Protein AF-A0A0L0W4A4-F1 (afdb_monomer)

Mean predicted aligned error: 12.25 Å

Structure (mmCIF, N/CA/C/O backbone):
data_AF-A0A0L0W4A4-F1
#
_entry.id   AF-A0A0L0W4A4-F1
#
loop_
_atom_site.group_PDB
_atom_site.id
_atom_site.type_symbol
_atom_site.label_atom_id
_atom_site.label_alt_id
_atom_site.label_comp_id
_atom_site.label_asym_id
_atom_site.label_entity_id
_atom_site.label_seq_id
_atom_site.pdbx_PDB_ins_code
_atom_site.Cartn_x
_atom_site.Cartn_y
_atom_site.Cartn_z
_atom_site.occupancy
_atom_site.B_iso_or_equiv
_atom_site.auth_seq_id
_atom_site.auth_comp_id
_atom_site.auth_asym_id
_atom_site.auth_atom_id
_atom_site.pdbx_PDB_model_num
ATOM 1 N N . MET A 1 1 ? -2.226 30.213 -1.861 1.00 31.27 1 MET A N 1
ATOM 2 C CA . MET A 1 1 ? -3.283 29.396 -1.212 1.00 31.27 1 MET A CA 1
ATOM 3 C C . MET A 1 1 ? -3.871 28.280 -2.099 1.00 31.27 1 MET A C 1
ATOM 5 O O . MET A 1 1 ? -4.758 27.583 -1.630 1.00 31.27 1 MET A O 1
ATOM 9 N N . HIS A 1 2 ? -3.372 28.018 -3.320 1.00 39.66 2 HIS A N 1
ATOM 10 C CA . HIS A 1 2 ? -3.887 26.937 -4.190 1.00 39.66 2 HIS A CA 1
ATOM 11 C C . HIS A 1 2 ? -3.265 25.543 -3.964 1.00 39.66 2 HIS A C 1
ATOM 13 O O . HIS A 1 2 ? -3.688 24.574 -4.588 1.00 39.66 2 HIS A O 1
ATOM 19 N N . GLU A 1 3 ? -2.283 25.404 -3.071 1.00 43.53 3 GLU A N 1
ATOM 20 C CA . GLU A 1 3 ? -1.597 24.120 -2.842 1.00 43.53 3 GLU A CA 1
ATOM 21 C C . GLU A 1 3 ? -2.348 23.171 -1.893 1.00 43.53 3 GLU A C 1
ATOM 23 O O . GLU A 1 3 ? -2.121 21.965 -1.936 1.00 43.53 3 GLU A O 1
ATOM 28 N N . LEU A 1 4 ? -3.306 23.672 -1.100 1.00 39.06 4 LEU A N 1
ATOM 29 C CA . LEU A 1 4 ? -4.063 22.859 -0.135 1.00 39.06 4 LEU A CA 1
ATOM 30 C C . LEU A 1 4 ? -5.122 21.935 -0.770 1.00 39.06 4 LEU A C 1
ATOM 32 O O . LEU A 1 4 ? -5.638 21.045 -0.097 1.00 39.06 4 LEU A O 1
ATOM 36 N N . ALA A 1 5 ? -5.463 22.120 -2.050 1.00 55.16 5 ALA A N 1
ATOM 37 C CA . ALA A 1 5 ? -6.559 21.380 -2.684 1.00 55.16 5 ALA A CA 1
ATOM 38 C C . ALA A 1 5 ? -6.238 19.896 -2.946 1.00 55.16 5 ALA A C 1
ATOM 40 O O . ALA A 1 5 ? -7.162 19.089 -3.028 1.00 55.16 5 ALA A O 1
ATOM 41 N N . VAL A 1 6 ? -4.951 19.522 -3.004 1.00 58.78 6 VAL A N 1
ATOM 42 C CA . VAL A 1 6 ? -4.482 18.171 -3.384 1.00 58.78 6 VAL A CA 1
ATOM 43 C C . VAL A 1 6 ? -4.941 17.082 -2.402 1.00 58.78 6 VAL A C 1
ATOM 45 O O . VAL A 1 6 ? -5.012 15.912 -2.767 1.00 58.78 6 VAL A O 1
ATOM 48 N N . PHE A 1 7 ? -5.322 17.455 -1.177 1.00 66.56 7 PHE A N 1
ATOM 49 C CA . PHE A 1 7 ? -5.776 16.532 -0.130 1.00 66.56 7 PHE A CA 1
ATOM 50 C C . PHE A 1 7 ? -7.258 16.683 0.235 1.00 66.56 7 PHE A C 1
ATOM 52 O O . PHE A 1 7 ? -7.717 16.105 1.218 1.00 66.56 7 PHE A O 1
ATOM 59 N N . SER A 1 8 ? -8.027 17.417 -0.572 1.00 76.44 8 SER A N 1
ATOM 60 C CA . SER A 1 8 ? -9.468 17.646 -0.371 1.00 76.44 8 SER A CA 1
ATOM 61 C C . SER A 1 8 ? -10.286 16.354 -0.230 1.00 76.44 8 SER A C 1
ATOM 63 O O . SER A 1 8 ? -11.273 16.325 0.503 1.00 76.44 8 SER A O 1
ATOM 65 N N . TYR A 1 9 ? -9.840 15.266 -0.864 1.00 78.88 9 TYR A N 1
ATOM 66 C CA . TYR A 1 9 ? -10.471 13.947 -0.793 1.00 78.88 9 TYR A CA 1
ATOM 67 C C . TYR A 1 9 ? -10.322 13.249 0.569 1.00 78.88 9 TYR A C 1
ATOM 69 O O . TYR A 1 9 ? -11.098 12.343 0.872 1.00 78.88 9 TYR A O 1
ATOM 77 N N . LEU A 1 10 ? -9.353 13.649 1.405 1.00 80.00 10 LEU A N 1
ATOM 78 C CA . LEU A 1 10 ? -9.105 12.993 2.693 1.00 80.00 10 LEU A CA 1
ATOM 79 C C . LEU A 1 10 ? -10.273 13.172 3.661 1.00 80.00 10 LEU A C 1
ATOM 81 O O . LEU A 1 10 ? -10.574 12.254 4.415 1.00 80.00 10 LEU A O 1
ATOM 85 N N . MET A 1 11 ? -10.948 14.323 3.629 1.00 81.38 11 MET A N 1
ATOM 86 C CA . MET A 1 11 ? -12.069 14.598 4.527 1.00 81.38 11 MET A CA 1
ATOM 87 C C . MET A 1 11 ? -13.284 13.691 4.262 1.00 81.38 11 MET A C 1
ATOM 89 O O . MET A 1 11 ? -13.693 12.986 5.186 1.00 81.38 11 MET A O 1
ATOM 93 N N . PRO A 1 12 ? -13.855 13.625 3.041 1.00 83.75 12 PRO A N 1
ATOM 94 C CA . PRO A 1 12 ? -14.977 12.725 2.780 1.00 83.75 12 PRO A CA 1
ATOM 95 C C . PRO A 1 12 ? -14.575 11.247 2.910 1.00 83.75 12 PRO A C 1
ATOM 97 O O . PRO A 1 12 ? -15.359 10.444 3.418 1.00 83.75 12 PRO A O 1
ATOM 100 N N . LEU A 1 13 ? -13.331 10.889 2.568 1.00 82.62 13 LEU A N 1
ATOM 101 C CA . LEU A 1 13 ? -12.808 9.538 2.772 1.00 82.62 13 LEU A CA 1
ATOM 102 C C . LEU A 1 13 ? -12.696 9.168 4.262 1.00 82.62 13 LEU A C 1
ATOM 104 O O . LEU A 1 13 ? -13.030 8.046 4.639 1.00 82.62 13 LEU A O 1
ATOM 108 N N . ALA A 1 14 ? -12.281 10.103 5.122 1.00 81.25 14 ALA A N 1
ATOM 109 C CA . ALA A 1 14 ? -12.221 9.887 6.565 1.00 81.25 14 ALA A CA 1
ATOM 110 C C . ALA A 1 14 ? -13.605 9.684 7.181 1.00 81.25 14 ALA A C 1
ATOM 112 O O . ALA A 1 14 ? -13.774 8.818 8.039 1.00 81.25 14 ALA A O 1
ATOM 113 N N . ILE A 1 15 ? -14.608 10.421 6.698 1.00 82.19 15 ILE A N 1
ATOM 114 C CA . ILE A 1 15 ? -16.001 10.226 7.110 1.00 82.19 15 ILE A CA 1
ATOM 115 C C . ILE A 1 15 ? -16.488 8.834 6.677 1.00 82.19 15 ILE A C 1
ATOM 117 O O . ILE A 1 15 ? -17.075 8.117 7.487 1.00 82.19 15 ILE A O 1
ATOM 121 N N . GLN A 1 16 ? -16.198 8.402 5.443 1.00 84.38 16 GLN A N 1
ATOM 122 C CA . GLN A 1 16 ? -16.541 7.052 4.973 1.00 84.38 16 GLN A CA 1
ATOM 123 C C . GLN A 1 16 ? -15.867 5.953 5.808 1.00 84.38 16 GLN A C 1
ATOM 125 O O . GLN A 1 16 ? -16.538 5.005 6.218 1.00 84.38 16 GLN A O 1
ATOM 130 N N . ALA A 1 17 ? -14.573 6.093 6.110 1.00 81.94 17 ALA A N 1
ATOM 131 C CA . ALA A 1 17 ? -13.836 5.151 6.952 1.00 81.94 17 ALA A CA 1
ATOM 132 C C . ALA A 1 17 ? -14.384 5.111 8.390 1.00 81.94 17 ALA A C 1
ATOM 134 O O . ALA A 1 17 ? -14.541 4.035 8.967 1.00 81.94 17 ALA A O 1
ATOM 135 N N . GLY A 1 18 ? -14.735 6.271 8.956 1.00 79.75 18 GLY A N 1
ATOM 136 C CA . GLY A 1 18 ? -15.353 6.378 10.277 1.00 79.75 18 GLY A CA 1
ATOM 137 C C . GLY A 1 18 ? -16.720 5.696 10.346 1.00 79.75 18 GLY A C 1
ATOM 138 O O . GLY A 1 18 ? -16.971 4.925 11.271 1.00 79.75 18 GLY A O 1
ATOM 139 N N . LEU A 1 19 ? -17.578 5.909 9.342 1.00 82.44 19 LEU A N 1
ATOM 140 C CA . LEU A 1 19 ? -18.873 5.226 9.229 1.00 82.44 19 LEU A CA 1
ATOM 141 C C . LEU A 1 19 ? -18.705 3.713 9.070 1.00 82.44 19 LEU A C 1
ATOM 143 O O . LEU A 1 19 ? -19.436 2.947 9.693 1.00 82.44 19 LEU A O 1
ATOM 147 N N . PHE A 1 20 ? -17.729 3.271 8.276 1.00 81.81 20 PHE A N 1
ATOM 148 C CA . PHE A 1 20 ? -17.426 1.852 8.114 1.00 81.81 20 PHE A CA 1
ATOM 149 C C . PHE A 1 20 ? -16.966 1.210 9.436 1.00 81.81 20 PHE A C 1
ATOM 151 O O . PHE A 1 20 ? -17.476 0.160 9.826 1.00 81.81 20 PHE A O 1
ATOM 158 N N . ASN A 1 21 ? -16.070 1.871 10.177 1.00 80.56 21 ASN A N 1
ATOM 159 C CA . ASN A 1 21 ? -15.622 1.421 11.498 1.00 80.56 21 ASN A CA 1
ATOM 160 C C . ASN A 1 21 ? -16.758 1.426 12.540 1.00 80.56 21 ASN A C 1
ATOM 162 O O . ASN A 1 21 ? -16.833 0.530 13.382 1.00 80.56 21 ASN A O 1
ATOM 166 N N . LEU A 1 22 ? -17.672 2.399 12.474 1.00 78.50 22 LEU A N 1
ATOM 167 C CA . LEU A 1 22 ? -18.853 2.444 13.339 1.00 78.50 22 LEU A CA 1
ATOM 168 C C . LEU A 1 22 ? -19.751 1.222 13.112 1.00 78.50 22 LEU A C 1
ATOM 170 O O . LEU A 1 22 ? -20.130 0.558 14.070 1.00 78.50 22 LEU A O 1
ATOM 174 N N . VAL A 1 23 ? -20.037 0.888 11.851 1.00 80.25 23 VAL A N 1
ATOM 175 C CA . VAL A 1 23 ? -20.826 -0.305 11.506 1.00 80.25 23 VAL A CA 1
ATOM 176 C C . VAL A 1 23 ? -20.101 -1.586 11.920 1.00 80.25 23 VAL A C 1
ATOM 178 O O . VAL A 1 23 ? -20.743 -2.511 12.393 1.00 80.25 23 VAL A O 1
ATOM 181 N N . SER A 1 24 ? -18.770 -1.631 11.805 1.00 73.00 24 SER A N 1
ATOM 182 C CA . SER A 1 24 ? -17.971 -2.789 12.231 1.00 73.00 24 SER A CA 1
ATOM 183 C C . SER A 1 24 ? -17.959 -3.015 13.743 1.00 73.00 24 SER A C 1
ATOM 185 O O . SER A 1 24 ? -17.722 -4.136 14.180 1.00 73.00 24 SER A O 1
ATOM 187 N N . THR A 1 25 ? -18.129 -1.959 14.539 1.00 70.75 25 THR A N 1
ATOM 188 C CA . THR A 1 25 ? -18.113 -2.038 16.009 1.00 70.75 25 THR A CA 1
ATOM 189 C C . THR A 1 25 ? -19.512 -2.157 16.600 1.00 70.75 25 THR A C 1
ATOM 191 O O . THR A 1 25 ? -19.664 -2.685 17.698 1.00 70.75 25 THR A O 1
ATOM 194 N N . ARG A 1 26 ? -20.535 -1.682 15.883 1.00 75.50 26 ARG A N 1
ATOM 195 C CA . ARG A 1 26 ? -21.942 -1.787 16.267 1.00 75.50 26 ARG A CA 1
ATOM 196 C C . ARG A 1 26 ? -22.778 -2.193 15.053 1.00 75.50 26 ARG A C 1
ATOM 198 O O . ARG A 1 26 ? -23.296 -1.335 14.334 1.00 75.50 26 ARG A O 1
ATOM 205 N N . HIS A 1 27 ? -22.931 -3.501 14.847 1.00 73.06 27 HIS A N 1
ATOM 206 C CA . HIS A 1 27 ? -23.675 -4.065 13.711 1.00 73.06 27 HIS A CA 1
ATOM 207 C C . HIS A 1 27 ? -25.133 -3.592 13.636 1.00 73.06 27 HIS A C 1
ATOM 209 O O . HIS A 1 27 ? -25.667 -3.484 12.537 1.00 73.06 27 HIS A O 1
ATOM 215 N N . ASP A 1 28 ? -25.737 -3.177 14.752 1.00 74.25 28 ASP A N 1
ATOM 216 C CA . ASP A 1 28 ? -27.090 -2.590 14.816 1.00 74.25 28 ASP A CA 1
ATOM 217 C C . ASP A 1 28 ? -27.251 -1.329 13.941 1.00 74.25 28 ASP A C 1
ATOM 219 O O . ASP A 1 28 ? -28.355 -0.905 13.599 1.00 74.25 28 ASP A O 1
ATOM 223 N N . TYR A 1 29 ? -26.139 -0.684 13.576 1.00 74.44 29 TYR A N 1
ATOM 224 C CA . TYR A 1 29 ? -26.121 0.486 12.701 1.00 74.44 29 TYR A CA 1
ATOM 225 C C . TYR A 1 29 ? -26.077 0.127 11.208 1.00 74.44 29 TYR A C 1
ATOM 227 O O . TYR A 1 29 ? -26.276 1.017 10.379 1.00 74.44 29 TYR A O 1
ATOM 235 N N . LEU A 1 30 ? -25.861 -1.146 10.852 1.00 71.81 30 LEU A N 1
ATOM 236 C CA . LEU A 1 30 ? -25.886 -1.630 9.468 1.00 71.81 30 LEU A CA 1
ATOM 237 C C . LEU A 1 30 ? -27.278 -1.470 8.841 1.00 71.81 30 LEU A C 1
ATOM 239 O O . LEU A 1 30 ? -27.391 -1.084 7.678 1.00 71.81 30 LEU A O 1
ATOM 243 N N . GLU A 1 31 ? -28.330 -1.725 9.621 1.00 74.88 31 GLU A N 1
ATOM 244 C CA . GLU A 1 31 ? -29.722 -1.656 9.162 1.00 74.88 31 GLU A CA 1
ATOM 245 C C . GLU A 1 31 ? -30.282 -0.227 9.153 1.00 74.88 31 GLU A C 1
ATOM 247 O O . GLU A 1 31 ? -31.335 0.030 8.567 1.00 74.88 31 GLU A O 1
ATOM 252 N N . LYS A 1 32 ? -29.571 0.744 9.748 1.00 83.75 32 LYS A N 1
ATOM 253 C CA . LYS A 1 32 ? -30.051 2.127 9.811 1.00 83.75 32 LYS A CA 1
ATOM 254 C C . LYS A 1 32 ? -29.978 2.786 8.429 1.00 83.75 32 LYS A C 1
ATOM 256 O O . LYS A 1 32 ? -28.875 3.008 7.913 1.00 83.75 32 LYS A O 1
ATOM 261 N N . PRO A 1 33 ? -31.121 3.210 7.852 1.00 83.38 33 PRO A N 1
ATOM 262 C CA . PRO A 1 33 ? -31.161 3.756 6.498 1.00 83.38 33 PRO A CA 1
ATOM 263 C C . PRO A 1 33 ? -30.289 5.003 6.366 1.00 83.38 33 PRO A C 1
ATOM 265 O O . PRO A 1 33 ? -29.607 5.162 5.359 1.00 83.38 33 PRO A O 1
ATOM 268 N N . LEU A 1 34 ? -30.229 5.845 7.403 1.00 85.31 34 LEU A N 1
ATOM 269 C CA . LEU A 1 34 ? -29.416 7.060 7.397 1.00 85.31 34 LEU A CA 1
ATOM 270 C C . LEU A 1 34 ? -27.928 6.761 7.137 1.00 85.31 34 LEU A C 1
ATOM 272 O O . LEU A 1 34 ? -27.313 7.422 6.305 1.00 85.31 34 LEU A O 1
ATOM 276 N N . ILE A 1 35 ? -27.350 5.733 7.768 1.00 82.38 35 ILE A N 1
ATOM 277 C CA . ILE A 1 35 ? -25.928 5.388 7.586 1.00 82.38 35 ILE A CA 1
ATOM 278 C C . ILE A 1 35 ? -25.675 4.811 6.200 1.00 82.38 35 ILE A C 1
ATOM 280 O O . ILE A 1 35 ? -24.700 5.186 5.546 1.00 82.38 35 ILE A O 1
ATOM 284 N N . ARG A 1 36 ? -26.572 3.943 5.724 1.00 81.81 36 ARG A N 1
ATOM 285 C CA . ARG A 1 36 ? -26.501 3.385 4.372 1.00 81.81 36 ARG A CA 1
ATOM 286 C C . ARG A 1 36 ? -26.541 4.483 3.306 1.00 81.81 36 ARG A C 1
ATOM 288 O O . ARG A 1 36 ? -25.679 4.509 2.430 1.00 81.81 36 ARG A O 1
ATOM 295 N N . TRP A 1 37 ? -27.491 5.412 3.404 1.00 84.44 37 TRP A N 1
ATOM 296 C CA . TRP A 1 37 ? -27.614 6.532 2.469 1.00 84.44 37 TRP A CA 1
ATOM 297 C C . TRP A 1 37 ? -26.457 7.519 2.582 1.00 84.44 37 TRP A C 1
ATOM 299 O O . TRP A 1 37 ? -25.990 8.012 1.561 1.00 84.44 37 TRP A O 1
ATOM 309 N N . THR A 1 38 ? -25.929 7.751 3.786 1.00 85.38 38 THR A N 1
ATOM 310 C CA . THR A 1 38 ? -24.758 8.621 3.976 1.00 85.38 38 THR A CA 1
ATOM 311 C C . THR A 1 38 ? -23.517 8.027 3.307 1.00 85.38 38 THR A C 1
ATOM 313 O O . THR A 1 38 ? -22.807 8.733 2.595 1.00 85.38 38 THR A O 1
ATOM 316 N N . ARG A 1 39 ? -23.277 6.716 3.454 1.00 83.94 39 ARG A N 1
ATOM 317 C CA . ARG A 1 39 ? -22.170 6.022 2.771 1.00 83.94 39 ARG A CA 1
ATOM 318 C C . ARG A 1 39 ? -22.303 6.113 1.247 1.00 83.94 39 ARG A C 1
ATOM 320 O O . ARG A 1 39 ? -21.328 6.454 0.582 1.00 83.94 39 ARG A O 1
ATOM 327 N N . LEU A 1 40 ? -23.507 5.869 0.714 1.00 86.06 40 LEU A N 1
ATOM 328 C CA . LEU A 1 40 ? -23.800 5.965 -0.723 1.00 86.06 40 LEU A CA 1
ATOM 329 C C . LEU A 1 40 ? -23.661 7.396 -1.261 1.00 86.06 40 LEU A C 1
ATOM 331 O O . LEU A 1 40 ? -23.088 7.585 -2.328 1.00 86.06 40 LEU A O 1
ATOM 335 N N . GLY A 1 41 ? -24.149 8.397 -0.526 1.00 84.69 41 GLY A N 1
ATOM 336 C CA . GLY A 1 41 ? -24.080 9.806 -0.919 1.00 84.69 41 GLY A CA 1
ATOM 337 C C . GLY A 1 41 ? -22.665 10.388 -0.865 1.00 84.69 41 GLY A C 1
ATOM 338 O O . GLY A 1 41 ? -22.329 11.251 -1.672 1.00 84.69 41 GLY A O 1
ATOM 339 N N . LEU A 1 42 ? -21.807 9.887 0.031 1.00 87.50 42 LEU A N 1
ATOM 340 C CA . LEU A 1 42 ? -20.402 10.300 0.109 1.00 87.50 42 LEU A CA 1
ATOM 341 C C . LEU A 1 42 ? -19.555 9.772 -1.054 1.00 87.50 42 LEU A C 1
ATOM 343 O O . LEU A 1 42 ? -18.590 10.428 -1.432 1.00 87.50 42 LEU A O 1
ATOM 347 N N . LEU A 1 43 ? -19.909 8.629 -1.651 1.00 88.38 43 LEU A N 1
ATOM 348 C CA . LEU A 1 43 ? -19.143 8.031 -2.747 1.00 88.38 43 LEU A CA 1
ATOM 349 C C . LEU A 1 43 ? -18.934 8.976 -3.946 1.00 88.38 43 LEU A C 1
ATOM 351 O O . LEU A 1 43 ? -17.775 9.201 -4.304 1.00 88.38 43 LEU A O 1
ATOM 355 N N . PRO A 1 44 ? -19.976 9.565 -4.569 1.00 85.81 44 PRO A N 1
ATOM 356 C CA . PRO A 1 44 ? -19.775 10.474 -5.695 1.00 85.81 44 PRO A CA 1
ATOM 357 C C . PRO A 1 44 ? -18.970 11.718 -5.302 1.00 85.81 44 PRO A C 1
ATOM 359 O O . PRO A 1 44 ? -18.194 12.210 -6.116 1.00 85.81 44 PRO A O 1
ATOM 362 N N . ILE A 1 45 ? -19.079 12.193 -4.056 1.00 86.06 45 ILE A N 1
ATOM 363 C CA . ILE A 1 45 ? -18.311 13.342 -3.550 1.00 86.06 45 ILE A CA 1
ATOM 364 C C . ILE A 1 45 ? -16.821 12.983 -3.438 1.00 86.06 45 ILE A C 1
ATOM 366 O O . ILE A 1 45 ? -15.960 13.699 -3.959 1.00 86.06 45 ILE A O 1
ATOM 370 N N . THR A 1 46 ? -16.498 11.849 -2.809 1.00 87.12 46 THR A N 1
ATOM 371 C CA . THR A 1 46 ? -15.117 11.363 -2.685 1.00 87.12 46 THR A CA 1
ATOM 372 C C . THR A 1 46 ? -14.509 11.090 -4.062 1.00 87.12 46 THR A C 1
ATOM 374 O O . THR A 1 46 ? -13.403 11.540 -4.342 1.00 87.12 46 THR A O 1
ATOM 377 N N . LEU A 1 47 ? -15.230 10.422 -4.968 1.00 86.31 47 LEU A N 1
ATOM 378 C CA . LEU A 1 47 ? -14.721 10.140 -6.315 1.00 86.31 47 LEU A CA 1
ATOM 379 C C . LEU A 1 47 ? -14.514 11.415 -7.140 1.00 86.31 47 LEU A C 1
ATOM 381 O O . LEU A 1 47 ? -13.494 11.533 -7.813 1.00 86.31 47 LEU A O 1
ATOM 385 N N . SER A 1 48 ? -15.425 12.388 -7.048 1.00 84.38 48 SER A N 1
ATOM 386 C CA . SER A 1 48 ? -15.292 13.666 -7.763 1.00 84.38 48 SER A CA 1
ATOM 387 C C . SER A 1 48 ? -14.071 14.455 -7.290 1.00 84.38 48 SER A C 1
ATOM 389 O O . SER A 1 48 ? -13.324 14.989 -8.108 1.00 84.38 48 SER A O 1
ATOM 391 N N . THR A 1 49 ? -13.818 14.490 -5.977 1.00 85.75 49 THR A N 1
ATOM 392 C CA . THR A 1 49 ? -12.629 15.162 -5.422 1.00 85.75 49 THR A CA 1
ATOM 393 C C . THR A 1 49 ? -11.334 14.439 -5.796 1.00 85.75 49 THR A C 1
ATOM 395 O O . THR A 1 49 ? -10.367 15.094 -6.181 1.00 85.75 49 THR A O 1
ATOM 398 N N . ILE A 1 50 ? -11.306 13.101 -5.766 1.00 84.38 50 ILE A N 1
ATOM 399 C CA . ILE A 1 50 ? -10.150 12.314 -6.228 1.00 84.38 50 ILE A CA 1
ATOM 400 C C . ILE A 1 50 ? -9.877 12.569 -7.715 1.00 84.38 50 ILE A C 1
ATOM 402 O O . ILE A 1 50 ? -8.735 12.837 -8.083 1.00 84.38 50 ILE A O 1
ATOM 406 N N . LEU A 1 51 ? -10.910 12.533 -8.561 1.00 83.56 51 LEU A N 1
ATOM 407 C CA . LEU A 1 51 ? -10.773 12.758 -9.999 1.00 83.56 51 LEU A CA 1
ATOM 408 C C . LEU A 1 51 ? -10.289 14.181 -10.303 1.00 83.56 51 LEU A C 1
ATOM 410 O O . LEU A 1 51 ? -9.374 14.359 -11.103 1.00 83.56 51 LEU A O 1
ATOM 414 N N . SER A 1 52 ? -10.837 15.186 -9.617 1.00 83.69 52 SER A N 1
ATOM 415 C CA . SER A 1 52 ? -10.380 16.574 -9.740 1.00 83.69 52 SER A CA 1
ATOM 416 C C . SER A 1 52 ? -8.898 16.725 -9.375 1.00 83.69 52 SER A C 1
ATOM 418 O O . SER A 1 52 ? -8.169 17.453 -10.050 1.00 83.69 52 SER A O 1
ATOM 420 N N . ASN A 1 53 ? -8.432 16.034 -8.329 1.00 82.25 53 ASN A N 1
ATOM 421 C CA . ASN A 1 53 ? -7.025 16.061 -7.927 1.00 82.25 53 ASN A CA 1
ATOM 422 C C . ASN A 1 53 ? -6.126 15.318 -8.923 1.00 82.25 53 ASN A C 1
ATOM 424 O O . ASN A 1 53 ? -5.031 15.793 -9.222 1.00 82.25 53 ASN A O 1
ATOM 428 N N . LEU A 1 54 ? -6.594 14.196 -9.477 1.00 81.00 54 LEU A N 1
ATOM 429 C CA . LEU A 1 54 ? -5.887 13.452 -10.519 1.00 81.00 54 LEU A CA 1
ATOM 430 C C . LEU A 1 54 ? -5.685 14.309 -11.777 1.00 81.00 54 LEU A C 1
ATOM 432 O O . LEU A 1 54 ? -4.565 14.392 -12.278 1.00 81.00 54 LEU A O 1
ATOM 436 N N . ILE A 1 55 ? -6.735 15.000 -12.236 1.00 81.19 55 ILE A N 1
ATOM 437 C CA . ILE A 1 55 ? -6.668 15.927 -13.378 1.00 81.19 55 ILE A CA 1
ATOM 438 C C . ILE A 1 55 ? -5.670 17.056 -13.086 1.00 81.19 55 ILE A C 1
ATOM 440 O O . ILE A 1 55 ? -4.751 17.286 -13.867 1.00 81.19 55 ILE A O 1
ATOM 444 N N . SER A 1 56 ? -5.754 17.680 -11.904 1.00 81.25 56 SER A N 1
ATOM 445 C CA . SER A 1 56 ? -4.822 18.748 -11.514 1.00 81.25 56 SER A CA 1
ATOM 446 C C . SER A 1 56 ? -3.356 18.296 -11.496 1.00 81.25 56 SER A C 1
ATOM 448 O O . SER A 1 56 ? -2.466 19.071 -11.842 1.00 81.25 56 SER A O 1
ATOM 450 N N . VAL A 1 57 ? -3.073 17.051 -11.098 1.00 77.38 57 VAL A N 1
ATOM 451 C CA . VAL A 1 57 ? -1.711 16.491 -11.124 1.00 77.38 57 VAL A CA 1
ATOM 452 C C . VAL A 1 57 ? -1.262 16.164 -12.550 1.00 77.38 57 VAL A C 1
ATOM 454 O O . VAL A 1 57 ? -0.090 16.373 -12.878 1.00 77.38 57 VAL A O 1
ATOM 457 N N . LYS A 1 58 ? -2.177 15.701 -13.410 1.00 76.81 58 LYS A N 1
ATOM 458 C CA . LYS A 1 58 ? -1.900 15.417 -14.824 1.00 76.81 58 LYS A CA 1
ATOM 459 C C . LYS A 1 58 ? -1.479 16.680 -15.578 1.00 76.81 58 LYS A C 1
ATOM 461 O O . LYS A 1 58 ? -0.452 16.649 -16.261 1.00 76.81 58 LYS A O 1
ATOM 466 N N . ASP A 1 59 ? -2.176 17.789 -15.347 1.00 78.88 59 ASP A N 1
ATOM 467 C CA . ASP A 1 59 ? -1.954 19.071 -16.032 1.00 78.88 59 ASP A CA 1
ATOM 468 C C . ASP A 1 59 ? -0.669 19.799 -15.590 1.00 78.88 59 ASP A C 1
ATOM 470 O O . ASP A 1 59 ? -0.162 20.675 -16.291 1.00 78.88 59 ASP A O 1
ATOM 474 N N . ARG A 1 60 ? -0.074 19.429 -14.446 1.00 78.75 60 ARG A N 1
ATOM 475 C CA . ARG A 1 60 ? 1.178 20.038 -13.959 1.00 78.75 60 ARG A CA 1
ATOM 476 C C . ARG A 1 60 ? 2.385 19.544 -14.752 1.00 78.75 60 ARG A C 1
ATOM 478 O O . ARG A 1 60 ? 2.854 18.423 -14.562 1.00 78.75 60 ARG A O 1
ATOM 485 N N . THR A 1 61 ? 2.949 20.392 -15.603 1.00 71.06 61 THR A N 1
ATOM 486 C CA . THR A 1 61 ? 4.118 20.075 -16.449 1.00 71.06 61 THR A CA 1
ATOM 487 C C . THR A 1 61 ? 5.434 19.939 -15.672 1.00 71.06 61 THR A C 1
ATOM 489 O O . THR A 1 61 ? 6.318 19.212 -16.106 1.00 71.06 61 THR A O 1
ATOM 492 N N . HIS A 1 62 ? 5.553 20.562 -14.494 1.00 75.25 62 HIS A N 1
ATOM 493 C CA . HIS A 1 62 ? 6.766 20.517 -13.660 1.00 75.25 62 HIS A CA 1
ATOM 494 C C . HIS A 1 62 ? 6.971 19.202 -12.890 1.00 75.25 62 HIS A C 1
ATOM 496 O O . HIS A 1 62 ? 8.041 18.979 -12.326 1.00 75.25 62 HIS A O 1
ATOM 502 N N . ILE A 1 63 ? 5.957 18.335 -12.820 1.00 70.88 63 ILE A N 1
ATOM 503 C CA . ILE A 1 63 ? 6.056 17.056 -12.112 1.00 70.88 63 ILE A CA 1
ATOM 504 C C . ILE A 1 63 ? 6.591 16.005 -13.083 1.00 70.88 63 ILE A C 1
ATOM 506 O O . ILE A 1 63 ? 5.998 15.774 -14.137 1.00 70.88 63 ILE A O 1
ATOM 510 N N . ALA A 1 64 ? 7.684 15.338 -12.706 1.00 67.44 64 ALA A N 1
ATOM 511 C CA . ALA A 1 64 ? 8.257 14.257 -13.501 1.00 67.44 64 ALA A CA 1
ATOM 512 C C . ALA A 1 64 ? 7.201 13.165 -13.805 1.00 67.44 64 ALA A C 1
ATOM 514 O O . ALA A 1 64 ? 6.423 12.818 -12.908 1.00 67.44 64 ALA A O 1
ATOM 515 N N . PRO A 1 65 ? 7.180 12.575 -15.019 1.00 65.19 65 PRO A N 1
ATOM 516 C CA . PRO A 1 65 ? 6.177 11.579 -15.422 1.00 65.19 65 PRO A CA 1
ATOM 517 C C . PRO A 1 65 ? 6.040 10.413 -14.438 1.00 65.19 65 PRO A C 1
ATOM 519 O O . PRO A 1 65 ? 4.943 9.964 -14.121 1.00 65.19 65 PRO A O 1
ATOM 522 N N . PHE A 1 66 ? 7.164 9.968 -13.885 1.00 62.44 66 PHE A N 1
ATOM 523 C CA . PHE A 1 66 ? 7.186 8.899 -12.901 1.00 62.44 66 PHE A CA 1
ATOM 524 C C . PHE A 1 66 ? 6.505 9.288 -11.572 1.00 62.44 66 PHE A C 1
ATOM 526 O O . PHE A 1 66 ? 5.741 8.509 -11.003 1.00 62.44 66 PHE A O 1
ATOM 533 N N . THR A 1 67 ? 6.704 10.520 -11.101 1.00 66.31 67 THR A N 1
ATOM 534 C CA . THR A 1 67 ? 6.019 11.034 -9.908 1.00 66.31 67 THR A CA 1
ATOM 535 C C . THR A 1 67 ? 4.507 11.116 -10.135 1.00 66.31 67 THR A C 1
ATOM 537 O O . THR A 1 67 ? 3.741 10.796 -9.226 1.00 66.31 67 THR A O 1
ATOM 540 N N . LYS A 1 68 ? 4.061 11.459 -11.354 1.00 69.12 68 LYS A N 1
ATOM 541 C CA . LYS A 1 68 ? 2.634 11.426 -11.723 1.00 69.12 68 LYS A CA 1
ATOM 542 C C . LYS A 1 68 ? 2.059 10.013 -11.646 1.00 69.12 68 LYS A C 1
ATOM 544 O O . LYS A 1 68 ? 1.008 9.844 -11.039 1.00 69.12 68 LYS A O 1
ATOM 549 N N . LEU A 1 69 ? 2.776 9.010 -12.160 1.00 67.31 69 LEU A N 1
ATOM 550 C CA . LEU A 1 69 ? 2.369 7.602 -12.078 1.00 67.31 69 LEU A CA 1
ATOM 551 C C . LEU A 1 69 ? 2.177 7.154 -10.620 1.00 67.31 69 LEU A C 1
ATOM 553 O O . LEU A 1 69 ? 1.163 6.542 -10.279 1.00 67.31 69 LEU A O 1
ATOM 557 N N . CYS A 1 70 ? 3.124 7.489 -9.738 1.00 65.12 70 CYS A N 1
ATOM 558 C CA . CYS A 1 70 ? 3.016 7.169 -8.315 1.00 65.12 70 CYS A CA 1
ATOM 559 C C . CYS A 1 70 ? 1.808 7.853 -7.664 1.00 65.12 70 CYS A C 1
ATOM 561 O O . CYS A 1 70 ? 1.010 7.180 -7.010 1.00 65.12 70 CYS A O 1
ATOM 563 N N . ILE A 1 71 ? 1.631 9.158 -7.876 1.00 71.56 71 ILE A N 1
ATOM 564 C CA . ILE A 1 71 ? 0.501 9.909 -7.311 1.00 71.56 71 ILE A CA 1
ATOM 565 C C . ILE A 1 71 ? -0.839 9.387 -7.859 1.00 71.56 71 ILE A C 1
ATOM 567 O O . ILE A 1 71 ? -1.779 9.180 -7.093 1.00 71.56 71 ILE A O 1
ATOM 571 N N . GLY A 1 72 ? -0.919 9.095 -9.159 1.00 71.44 72 GLY A N 1
ATOM 572 C CA . GLY A 1 72 ? -2.104 8.521 -9.794 1.00 71.44 72 GLY A CA 1
ATOM 573 C C . GLY A 1 72 ? -2.478 7.160 -9.209 1.00 71.44 72 GLY A C 1
ATOM 574 O O . GLY A 1 72 ? -3.639 6.929 -8.872 1.00 71.44 72 GLY A O 1
ATOM 575 N N . SER A 1 73 ? -1.490 6.292 -8.969 1.00 66.56 73 SER A N 1
ATOM 576 C CA . SER A 1 73 ? -1.722 5.000 -8.310 1.00 66.56 73 SER A CA 1
ATOM 577 C C . SER A 1 73 ? -2.236 5.148 -6.870 1.00 66.56 73 SER A C 1
ATOM 579 O O . SER A 1 73 ? -3.092 4.372 -6.436 1.00 66.56 73 SER A O 1
ATOM 581 N N . MET A 1 74 ? -1.787 6.179 -6.140 1.00 72.31 74 MET A N 1
ATOM 582 C CA . MET A 1 74 ? -2.323 6.502 -4.815 1.00 72.31 74 MET A CA 1
ATOM 583 C C . MET A 1 74 ? -3.785 6.943 -4.911 1.00 72.31 74 MET A C 1
ATOM 585 O O . MET A 1 74 ? -4.616 6.419 -4.174 1.00 72.31 74 MET A O 1
ATOM 589 N N . PHE A 1 75 ? -4.130 7.845 -5.832 1.00 76.38 75 PHE A N 1
ATOM 590 C CA . PHE A 1 75 ? -5.516 8.279 -6.033 1.00 76.38 75 PHE A CA 1
ATOM 591 C C . PHE A 1 75 ? -6.444 7.123 -6.407 1.00 76.38 75 PHE A C 1
ATOM 593 O O . PHE A 1 75 ? -7.514 6.980 -5.817 1.00 76.38 75 PHE A O 1
ATOM 600 N N . ALA A 1 76 ? -6.014 6.251 -7.316 1.00 74.38 76 ALA A N 1
ATOM 601 C CA . ALA A 1 76 ? -6.770 5.069 -7.708 1.00 74.38 76 ALA A CA 1
ATOM 602 C C . ALA A 1 76 ? -6.962 4.080 -6.539 1.00 74.38 76 ALA A C 1
ATOM 604 O O . ALA A 1 76 ? -8.058 3.555 -6.346 1.00 74.38 76 ALA A O 1
ATOM 605 N N . SER A 1 77 ? -5.939 3.886 -5.699 1.00 72.69 77 SER A N 1
ATOM 606 C CA . SER A 1 77 ? -6.044 3.098 -4.461 1.00 72.69 77 SER A CA 1
ATOM 607 C C . SER A 1 77 ? -7.086 3.679 -3.494 1.00 72.69 77 SER A C 1
ATOM 609 O O . SER A 1 77 ? -7.931 2.953 -2.968 1.00 72.69 77 SER A O 1
ATOM 611 N N . GLN A 1 78 ? -7.098 5.003 -3.307 1.00 81.25 78 GLN A N 1
ATOM 612 C CA . GLN A 1 78 ? -8.067 5.670 -2.431 1.00 81.25 78 GLN A CA 1
ATOM 613 C C . GLN A 1 78 ? -9.492 5.660 -3.005 1.00 81.25 78 GLN A C 1
ATOM 615 O O . GLN A 1 78 ? -10.455 5.502 -2.253 1.00 81.25 78 GLN A O 1
ATOM 620 N N . ALA A 1 79 ? -9.643 5.745 -4.330 1.00 82.00 79 ALA A N 1
ATOM 621 C CA . ALA A 1 79 ? -10.932 5.576 -4.998 1.00 82.00 79 ALA A CA 1
ATOM 622 C C . ALA A 1 79 ? -11.491 4.165 -4.765 1.00 82.00 79 ALA A C 1
ATOM 624 O O . ALA A 1 79 ? -12.658 4.007 -4.404 1.00 82.00 79 ALA A O 1
ATOM 625 N N . LEU A 1 80 ? -10.636 3.146 -4.882 1.00 80.69 80 LEU A N 1
ATOM 626 C CA . LEU A 1 80 ? -11.007 1.759 -4.629 1.00 80.69 80 LEU A CA 1
ATOM 627 C C . LEU A 1 80 ? -11.421 1.539 -3.169 1.00 80.69 80 LEU A C 1
ATOM 629 O O . LEU A 1 80 ? -12.442 0.908 -2.905 1.00 80.69 80 LEU A O 1
ATOM 633 N N . LYS A 1 81 ? -10.694 2.129 -2.213 1.00 82.00 81 LYS A N 1
ATOM 634 C CA . LYS A 1 81 ? -11.096 2.123 -0.800 1.00 82.00 81 LYS A CA 1
ATOM 635 C C . LYS A 1 81 ? -12.438 2.797 -0.567 1.00 82.00 81 LYS A C 1
ATOM 637 O O . LYS A 1 81 ? -13.251 2.257 0.170 1.00 82.00 81 LYS A O 1
ATOM 642 N N . SER A 1 82 ? -12.695 3.939 -1.201 1.00 84.12 82 SER A N 1
ATOM 643 C CA . SER A 1 82 ? -13.992 4.618 -1.103 1.00 84.12 82 SER A CA 1
ATOM 644 C C . SER A 1 82 ? -15.137 3.717 -1.584 1.00 84.12 82 SER A C 1
ATOM 646 O O . SER A 1 82 ? -16.171 3.620 -0.917 1.00 84.12 82 SER A O 1
ATOM 648 N N . MET A 1 83 ? -14.934 2.983 -2.685 1.00 83.75 83 MET A N 1
ATOM 649 C CA . MET A 1 83 ? -15.897 1.988 -3.172 1.00 83.75 83 MET A CA 1
ATOM 650 C C . MET A 1 83 ? -16.091 0.851 -2.161 1.00 83.75 83 MET A C 1
ATOM 652 O O . MET A 1 83 ? -17.228 0.543 -1.803 1.00 83.75 83 MET A O 1
ATOM 656 N N . LEU A 1 84 ? -15.007 0.277 -1.632 1.00 82.31 84 LEU A N 1
ATOM 657 C CA . LEU A 1 84 ? -15.080 -0.788 -0.625 1.00 82.31 84 LEU A CA 1
ATOM 658 C C . LEU A 1 84 ? -15.780 -0.310 0.658 1.00 82.31 84 LEU A C 1
ATOM 660 O O . LEU A 1 84 ? -16.696 -0.973 1.135 1.00 82.31 84 LEU A O 1
ATOM 664 N N . PHE A 1 85 ? -15.455 0.877 1.176 1.00 81.94 85 PHE A N 1
ATOM 665 C CA . PHE A 1 85 ? -16.140 1.468 2.332 1.00 81.94 85 PHE A CA 1
ATOM 666 C C . PHE A 1 85 ? -17.608 1.776 2.072 1.00 81.94 85 PHE A C 1
ATOM 668 O O . PHE A 1 85 ? -18.369 1.920 3.026 1.00 81.94 85 PHE A O 1
ATOM 675 N N . THR A 1 86 ? -18.037 1.879 0.818 1.00 81.62 86 THR A N 1
ATOM 676 C CA . THR A 1 86 ? -19.439 2.124 0.476 1.00 81.62 86 THR A CA 1
ATOM 677 C C . THR A 1 86 ? -20.220 0.821 0.349 1.00 81.62 86 THR A C 1
ATOM 679 O O . THR A 1 86 ? -21.317 0.721 0.896 1.00 81.62 86 THR A O 1
ATOM 682 N N . PHE A 1 87 ? -19.649 -0.184 -0.320 1.00 81.88 87 PHE A N 1
ATOM 683 C CA . PHE A 1 87 ? -20.377 -1.389 -0.723 1.00 81.88 87 PHE A CA 1
ATOM 684 C C . PHE A 1 87 ? -20.093 -2.627 0.130 1.00 81.88 87 PHE A C 1
ATOM 686 O O . PHE A 1 87 ? -20.975 -3.477 0.247 1.00 81.88 87 PHE A O 1
ATOM 693 N N . ASN A 1 88 ? -18.923 -2.738 0.767 1.00 78.94 88 ASN A N 1
ATOM 694 C CA . ASN A 1 88 ? -18.645 -3.886 1.627 1.00 78.94 88 ASN A CA 1
ATOM 695 C C . ASN A 1 88 ? -19.408 -3.789 2.948 1.00 78.94 88 ASN A C 1
ATOM 697 O O . ASN A 1 88 ? -19.615 -2.708 3.512 1.00 78.94 88 ASN A O 1
ATOM 701 N N . GLN A 1 89 ? -19.788 -4.948 3.472 1.00 74.81 89 GLN A N 1
ATOM 702 C CA . GLN A 1 89 ? -20.275 -5.085 4.837 1.00 74.81 89 GLN A CA 1
ATOM 703 C C . GLN A 1 89 ? -19.101 -5.537 5.713 1.00 74.81 89 GLN A C 1
ATOM 705 O O . GLN A 1 89 ? -18.422 -6.498 5.344 1.00 74.81 89 GLN A O 1
ATOM 710 N N . PRO A 1 90 ? -18.809 -4.850 6.829 1.00 66.38 90 PRO A N 1
ATOM 711 C CA . PRO A 1 90 ? -17.784 -5.316 7.749 1.00 66.38 90 PRO A CA 1
ATOM 712 C C . PRO A 1 90 ? -18.199 -6.668 8.340 1.00 66.38 90 PRO A C 1
ATOM 714 O O . PRO A 1 90 ? -19.360 -6.865 8.713 1.00 66.38 90 PRO A O 1
ATOM 717 N N . ALA A 1 91 ? -17.247 -7.601 8.407 1.00 60.47 91 ALA A N 1
ATOM 718 C CA . ALA A 1 91 ? -17.475 -8.902 9.022 1.00 60.47 91 ALA A CA 1
ATOM 719 C C . ALA A 1 91 ? -17.959 -8.719 10.476 1.00 60.47 91 ALA A C 1
ATOM 721 O O . ALA A 1 91 ? -17.504 -7.787 11.151 1.00 60.47 91 ALA A O 1
ATOM 722 N N . PRO A 1 92 ? -18.892 -9.560 10.964 1.00 55.69 92 PRO A N 1
ATOM 723 C CA . PRO A 1 92 ? -19.214 -9.592 12.384 1.00 55.69 92 PRO A CA 1
ATOM 724 C C . PRO A 1 92 ? -17.936 -9.820 13.198 1.00 55.69 92 PRO A C 1
ATOM 726 O O . PRO A 1 92 ? -17.037 -10.517 12.723 1.00 55.69 92 PRO A O 1
ATOM 729 N N . PRO A 1 93 ? -17.809 -9.222 14.394 1.00 53.12 93 PRO A N 1
ATOM 730 C CA . PRO A 1 93 ? -16.648 -9.460 15.234 1.00 53.12 93 PRO A CA 1
ATOM 731 C C . PRO A 1 93 ? -16.575 -10.949 15.598 1.00 53.12 93 PRO A C 1
ATOM 733 O O . PRO A 1 93 ? -17.340 -11.435 16.429 1.00 53.12 93 PRO A O 1
ATOM 736 N N . ASP A 1 94 ? -15.632 -11.665 14.987 1.00 45.56 94 ASP A N 1
ATOM 737 C CA . ASP A 1 94 ? -15.232 -13.011 15.394 1.00 45.56 94 ASP A CA 1
ATOM 738 C C . ASP A 1 94 ? -14.425 -12.916 16.698 1.00 45.56 94 ASP A C 1
ATOM 740 O O . ASP A 1 94 ? -13.203 -13.053 16.715 1.00 45.56 94 ASP A O 1
ATOM 744 N N . SER A 1 95 ? -15.091 -12.637 17.820 1.00 40.47 95 SER A N 1
ATOM 745 C CA . SER A 1 95 ? -14.571 -13.006 19.136 1.00 40.47 95 SER A CA 1
ATOM 746 C C . SER A 1 95 ? -15.681 -13.099 20.181 1.00 40.47 95 SER A C 1
ATOM 748 O O . SER A 1 95 ? -16.491 -12.196 20.388 1.00 40.47 95 SER A O 1
ATOM 750 N N . ILE A 1 96 ? -15.658 -14.213 20.909 1.00 39.09 96 ILE A N 1
ATOM 751 C CA . ILE A 1 96 ? -16.446 -14.476 22.121 1.00 39.09 96 ILE A CA 1
ATOM 752 C C . ILE A 1 96 ? -16.195 -13.393 23.204 1.00 39.09 96 ILE A C 1
ATOM 754 O O . ILE A 1 96 ? -17.009 -13.227 24.108 1.00 39.09 96 ILE A O 1
ATOM 758 N N . GLU A 1 97 ? -15.136 -12.583 23.079 1.00 36.34 97 GLU A N 1
ATOM 759 C CA . GLU A 1 97 ? -14.814 -11.463 23.977 1.00 36.34 97 GLU A CA 1
ATOM 760 C C . GLU A 1 97 ? -15.665 -10.198 23.777 1.00 36.34 97 GLU A C 1
ATOM 762 O O . GLU A 1 97 ? -15.864 -9.455 24.737 1.00 36.34 97 GLU A O 1
ATOM 767 N N . ALA A 1 98 ? -16.225 -9.943 22.587 1.00 36.41 98 ALA A N 1
ATOM 768 C CA . ALA A 1 98 ? -17.049 -8.745 22.360 1.00 36.41 98 ALA A CA 1
ATOM 769 C C . ALA A 1 98 ? -18.428 -8.823 23.043 1.00 36.41 98 ALA A C 1
ATOM 771 O O . ALA A 1 98 ? -19.076 -7.800 23.256 1.00 36.41 98 ALA A O 1
ATOM 772 N N . LYS A 1 99 ? -18.868 -10.030 23.424 1.00 31.28 99 LYS A N 1
ATOM 773 C CA . LYS A 1 99 ? -20.158 -10.265 24.090 1.00 31.28 99 LYS A CA 1
ATOM 774 C C . LYS A 1 99 ? -20.168 -9.881 25.576 1.00 31.28 99 LYS A C 1
ATOM 776 O O . LYS A 1 99 ? -21.247 -9.801 26.151 1.00 31.28 99 LYS A O 1
ATOM 781 N N . ASN A 1 100 ? -18.999 -9.631 26.174 1.00 29.83 100 ASN A N 1
ATOM 782 C CA . ASN A 1 100 ? -18.851 -9.390 27.614 1.00 29.83 100 ASN A CA 1
ATOM 783 C C . ASN A 1 100 ? -18.393 -7.968 27.978 1.00 29.83 100 ASN A C 1
ATOM 785 O O . ASN A 1 100 ? -18.166 -7.698 29.157 1.00 29.83 100 ASN A O 1
ATOM 789 N N . LEU A 1 101 ? -18.259 -7.044 27.017 1.00 32.22 101 LEU A N 1
ATOM 790 C CA . LEU A 1 101 ? -18.055 -5.640 27.374 1.00 32.22 101 LEU A CA 1
ATOM 791 C C . LEU A 1 101 ? -19.397 -5.011 27.776 1.00 32.22 101 LEU A C 1
ATOM 793 O O . LEU A 1 101 ? -20.332 -5.043 26.973 1.00 32.22 101 LEU A O 1
ATOM 797 N N . PRO A 1 102 ? -19.512 -4.413 28.979 1.00 28.64 102 PRO A N 1
ATOM 798 C CA . PRO A 1 102 ? -20.708 -3.677 29.348 1.00 28.64 102 PRO A CA 1
ATOM 799 C C . PRO A 1 102 ? -20.938 -2.559 28.329 1.00 28.64 102 PRO A C 1
ATOM 801 O O . PRO A 1 102 ? -20.034 -1.779 28.016 1.00 28.64 102 PRO A O 1
ATOM 804 N N . VAL A 1 103 ? -22.157 -2.511 27.793 1.00 36.28 103 VAL A N 1
ATOM 805 C CA . VAL A 1 103 ? -22.632 -1.428 26.935 1.00 36.28 103 VAL A CA 1
ATOM 806 C C . VAL A 1 103 ? -22.582 -0.149 27.767 1.00 36.28 103 VAL A C 1
ATOM 808 O O . VAL A 1 103 ? -23.425 0.094 28.622 1.00 36.28 103 VAL A O 1
ATOM 811 N N . SER A 1 104 ? -21.535 0.650 27.573 1.00 29.97 104 SER A N 1
ATOM 812 C CA . SER A 1 104 ? -21.464 1.993 28.138 1.00 29.97 104 SER A CA 1
ATOM 813 C C . SER A 1 104 ? -22.440 2.888 27.371 1.00 29.97 104 SER A C 1
ATOM 815 O O . SER A 1 104 ? -22.123 3.364 26.276 1.00 29.97 104 SER A O 1
ATOM 817 N N . ASP A 1 105 ? -23.614 3.117 27.957 1.00 31.69 105 ASP A N 1
ATOM 818 C CA . ASP A 1 105 ? -24.650 4.058 27.512 1.00 31.69 105 ASP A CA 1
ATOM 819 C C . ASP A 1 105 ? -24.237 5.526 27.738 1.00 31.69 105 ASP A C 1
ATOM 821 O O . ASP A 1 105 ? -24.897 6.293 28.435 1.00 31.69 105 ASP A O 1
ATOM 825 N N . THR A 1 106 ? -23.122 5.955 27.144 1.00 32.53 106 THR A N 1
ATOM 826 C CA . THR A 1 106 ? -22.754 7.379 27.086 1.00 32.53 106 THR A CA 1
ATOM 827 C C . THR A 1 106 ? -22.483 7.802 25.634 1.00 32.53 106 THR A C 1
ATOM 829 O O . THR A 1 106 ? -21.553 7.288 25.009 1.00 32.53 106 THR A O 1
ATOM 832 N N . PRO A 1 107 ? -23.275 8.728 25.046 1.00 35.56 107 PRO A N 1
ATOM 833 C CA . PRO A 1 107 ? -23.191 9.062 23.618 1.00 35.56 107 PRO A CA 1
ATOM 834 C C . PRO A 1 107 ? -22.080 10.059 23.232 1.00 35.56 107 PRO A C 1
ATOM 836 O O . PRO A 1 107 ? -22.055 10.510 22.090 1.00 35.56 107 PRO A O 1
ATOM 839 N N . THR A 1 108 ? -21.191 10.468 24.141 1.00 31.81 108 THR A N 1
ATOM 840 C CA . THR A 1 108 ? -20.483 11.760 24.002 1.00 31.81 108 THR A CA 1
ATOM 841 C C . THR A 1 108 ? -18.959 11.715 23.934 1.00 31.81 108 THR A C 1
ATOM 843 O O . THR A 1 108 ? -18.340 12.774 23.879 1.00 31.81 108 THR A O 1
ATOM 846 N N . SER A 1 109 ? -18.321 10.547 23.831 1.00 35.59 109 SER A N 1
ATOM 847 C CA . SER A 1 109 ? -16.906 10.503 23.439 1.00 35.59 109 SER A CA 1
ATOM 848 C C . SER A 1 109 ? -16.747 9.777 22.110 1.00 35.59 109 SER A C 1
ATOM 850 O O . SER A 1 109 ? -16.945 8.568 22.001 1.00 35.59 109 SER A O 1
ATOM 852 N N . ILE A 1 110 ? -16.372 10.522 21.067 1.00 45.75 110 ILE A N 1
ATOM 853 C CA . ILE A 1 110 ? -15.700 9.934 19.909 1.00 45.75 110 ILE A CA 1
ATOM 854 C C . ILE A 1 110 ? -14.411 9.346 20.477 1.00 45.75 110 ILE A C 1
ATOM 856 O O . ILE A 1 110 ? -13.429 10.055 20.686 1.00 45.75 110 ILE A O 1
ATOM 860 N N . SER A 1 111 ? -14.456 8.067 20.841 1.00 52.44 111 SER A N 1
ATOM 861 C CA . SER A 1 111 ? -13.311 7.365 21.398 1.00 52.44 111 SER A CA 1
ATOM 862 C C . SER A 1 111 ? -12.126 7.546 20.452 1.00 52.44 111 SER A C 1
ATOM 864 O O . SER A 1 111 ? -12.254 7.320 19.248 1.00 52.44 111 SER A O 1
ATOM 866 N N . LEU A 1 112 ? -10.957 7.915 20.982 1.00 52.00 112 LEU A N 1
ATOM 867 C CA . LEU A 1 112 ? -9.705 8.000 20.224 1.00 52.00 112 LEU A CA 1
ATOM 868 C C . LEU A 1 112 ? -9.448 6.714 19.419 1.00 52.00 112 LEU A C 1
ATOM 870 O O . LEU A 1 112 ? -8.853 6.769 18.347 1.00 52.00 112 LEU A O 1
ATOM 874 N N . SER A 1 113 ? -9.944 5.563 19.893 1.00 54.97 113 SER A N 1
ATOM 875 C CA . SER A 1 113 ? -9.887 4.301 19.151 1.00 54.97 113 SER A CA 1
ATOM 876 C C . SER A 1 113 ? -10.664 4.350 17.835 1.00 54.97 113 SER A C 1
ATOM 878 O O . SER A 1 113 ? -10.197 3.800 16.849 1.00 54.97 113 SER A O 1
ATOM 880 N N . ALA A 1 114 ? -11.801 5.044 17.767 1.00 59.31 114 ALA A N 1
ATOM 881 C CA . ALA A 1 114 ? -12.584 5.190 16.544 1.00 59.31 114 ALA A CA 1
ATOM 882 C C . ALA A 1 114 ? -11.886 6.099 15.524 1.00 59.31 114 ALA A C 1
ATOM 884 O O . ALA A 1 114 ? -11.839 5.760 14.343 1.00 59.31 114 ALA A O 1
ATOM 885 N N . LEU A 1 115 ? -11.299 7.213 15.980 1.00 58.44 115 LEU A N 1
ATOM 886 C CA . LEU A 1 115 ? -10.520 8.105 15.118 1.00 58.44 115 LEU A CA 1
ATOM 887 C C . LEU A 1 115 ? -9.234 7.426 14.633 1.00 58.44 115 LEU A C 1
ATOM 889 O O . LEU A 1 115 ? -8.917 7.472 13.449 1.00 58.44 115 LEU A O 1
ATOM 893 N N . THR A 1 116 ? -8.537 6.734 15.533 1.00 61.38 116 THR A N 1
ATOM 894 C CA . THR A 1 116 ? -7.353 5.936 15.198 1.00 61.38 116 THR A CA 1
ATOM 895 C C . THR A 1 116 ? -7.698 4.863 14.179 1.00 61.38 116 THR A C 1
ATOM 897 O O . THR A 1 116 ? -7.029 4.768 13.162 1.00 61.38 116 THR A O 1
ATOM 900 N N . ASN A 1 117 ? -8.751 4.076 14.411 1.00 65.81 117 ASN A N 1
ATOM 901 C CA . ASN A 1 117 ? -9.146 3.010 13.496 1.00 65.81 117 ASN A CA 1
ATOM 902 C C . ASN A 1 117 ? -9.552 3.569 12.129 1.00 65.81 117 ASN A C 1
ATOM 904 O O . ASN A 1 117 ? -9.217 2.971 11.113 1.00 65.81 117 ASN A O 1
ATOM 908 N N . ALA A 1 118 ? -10.224 4.724 12.083 1.00 63.09 118 ALA A N 1
ATOM 909 C CA . ALA A 1 118 ? -10.550 5.399 10.830 1.00 63.09 118 ALA A CA 1
ATOM 910 C C . ALA A 1 118 ? -9.285 5.849 10.079 1.00 63.09 118 ALA A C 1
ATOM 912 O O . ALA A 1 118 ? -9.159 5.590 8.884 1.00 63.09 118 ALA A O 1
ATOM 913 N N . VAL A 1 119 ? -8.315 6.452 10.773 1.00 65.12 119 VAL A N 1
ATOM 914 C CA . VAL A 1 119 ? -7.017 6.833 10.189 1.00 65.12 119 VAL A CA 1
ATOM 915 C C . VAL A 1 119 ? -6.244 5.597 9.720 1.00 65.12 119 VAL A C 1
ATOM 917 O O . VAL A 1 119 ? -5.739 5.584 8.597 1.00 65.12 119 VAL A O 1
ATOM 920 N N . SER A 1 120 ? -6.224 4.527 10.516 1.00 66.88 120 SER A N 1
ATOM 921 C CA . SER A 1 120 ? -5.635 3.243 10.139 1.00 66.88 120 SER A CA 1
ATOM 922 C C . SER A 1 120 ? -6.325 2.653 8.913 1.00 66.88 120 SER A C 1
ATOM 924 O O . SER A 1 120 ? -5.632 2.214 8.015 1.00 66.88 120 SER A O 1
ATOM 926 N N . LEU A 1 121 ? -7.651 2.726 8.769 1.00 70.06 121 LEU A N 1
ATOM 927 C CA . LEU A 1 121 ? -8.358 2.256 7.566 1.00 70.06 121 LEU A CA 1
ATOM 928 C C . LEU A 1 121 ? -7.981 3.061 6.305 1.00 70.06 121 LEU A C 1
ATOM 930 O O . LEU A 1 121 ? -7.779 2.490 5.226 1.00 70.06 121 LEU A O 1
ATOM 934 N N . ILE A 1 122 ? -7.823 4.382 6.428 1.00 69.06 122 ILE A N 1
ATOM 935 C CA . ILE A 1 122 ? -7.404 5.259 5.318 1.00 69.06 122 ILE A CA 1
ATOM 936 C C . ILE A 1 122 ? -5.957 4.974 4.899 1.00 69.06 122 ILE A C 1
ATOM 938 O O . ILE A 1 122 ? -5.649 4.950 3.704 1.00 69.06 122 ILE A O 1
ATOM 942 N N . LEU A 1 123 ? -5.071 4.713 5.861 1.00 63.97 123 LEU A N 1
ATOM 943 C CA . LEU A 1 123 ? -3.643 4.474 5.622 1.00 63.97 123 LEU A CA 1
ATOM 944 C C . LEU A 1 123 ? -3.300 2.991 5.390 1.00 63.97 123 LEU A C 1
ATOM 946 O O . LEU A 1 123 ? -2.278 2.671 4.791 1.00 63.97 123 LEU A O 1
ATOM 950 N N . GLY A 1 124 ? -4.163 2.085 5.836 1.00 61.44 124 GLY A N 1
ATOM 951 C CA . GLY A 1 124 ? -3.926 0.650 5.942 1.00 61.44 124 GLY A CA 1
ATOM 952 C C . GLY A 1 124 ? -4.166 -0.121 4.650 1.00 61.44 124 GLY A C 1
ATOM 953 O O . GLY A 1 124 ? -4.629 0.406 3.646 1.00 61.44 124 GLY A O 1
ATOM 954 N N . SER A 1 125 ? -3.833 -1.406 4.658 1.00 60.50 125 SER A N 1
ATOM 955 C CA . SER A 1 125 ? -3.844 -2.267 3.462 1.00 60.50 125 SER A CA 1
ATOM 956 C C . SER A 1 125 ? -5.179 -2.894 3.102 1.00 60.50 125 SER A C 1
ATOM 958 O O . SER A 1 125 ? -5.354 -3.385 1.991 1.00 60.50 125 SER A O 1
ATOM 960 N N . SER A 1 126 ? -6.090 -2.922 4.060 1.00 62.91 126 SER A N 1
ATOM 961 C CA . SER A 1 126 ? -7.312 -3.704 4.016 1.00 62.91 126 SER A CA 1
ATOM 962 C C . SER A 1 126 ? -8.469 -2.824 4.455 1.00 62.91 126 SER A C 1
ATOM 964 O O . SER A 1 126 ? -8.273 -1.843 5.170 1.00 62.91 126 SER A O 1
ATOM 966 N N . THR A 1 127 ? -9.679 -3.154 4.030 1.00 61.62 127 THR A N 1
ATOM 967 C CA . THR A 1 127 ? -10.893 -2.587 4.627 1.00 61.62 127 THR A CA 1
ATOM 968 C C . THR A 1 127 ? -11.362 -3.379 5.845 1.00 61.62 127 THR A C 1
ATOM 970 O O . THR A 1 127 ? -12.220 -2.919 6.586 1.00 61.62 127 THR A O 1
ATOM 973 N N . ASP A 1 128 ? -10.749 -4.530 6.111 1.00 64.62 128 ASP A N 1
ATOM 974 C CA . ASP A 1 128 ? -11.018 -5.373 7.267 1.00 64.62 128 ASP A CA 1
ATOM 975 C C . ASP A 1 128 ? -10.440 -4.749 8.547 1.00 64.62 128 ASP A C 1
ATOM 977 O O . ASP A 1 128 ? -9.224 -4.591 8.693 1.00 64.62 128 ASP A O 1
ATOM 981 N N . VAL A 1 129 ? -11.321 -4.404 9.490 1.00 60.44 129 VAL A N 1
ATOM 982 C CA . VAL A 1 129 ? -10.952 -3.802 10.782 1.00 60.44 129 VAL A CA 1
ATOM 983 C C . VAL A 1 129 ? -10.101 -4.761 11.620 1.00 60.44 129 VAL A C 1
ATOM 985 O O . VAL A 1 129 ? -9.242 -4.313 12.379 1.00 60.44 129 VAL A O 1
ATOM 988 N N . SER A 1 130 ? -10.266 -6.078 11.448 1.00 57.88 130 SER A N 1
ATOM 989 C CA . SER A 1 130 ? -9.473 -7.083 12.168 1.00 57.88 130 SER A CA 1
ATOM 990 C C . SER A 1 130 ? -8.005 -7.121 11.728 1.00 57.88 130 SER A C 1
ATOM 992 O O . SER A 1 130 ? -7.141 -7.499 12.517 1.00 57.88 130 SER A O 1
ATOM 994 N N . LYS A 1 131 ? -7.718 -6.683 10.495 1.00 58.97 131 LYS A N 1
ATOM 995 C CA . LYS A 1 131 ? -6.378 -6.671 9.886 1.00 58.97 131 LYS A CA 1
ATOM 996 C C . LYS A 1 131 ? -5.676 -5.320 10.001 1.00 58.97 131 LYS A C 1
ATOM 998 O O . LYS A 1 131 ? -4.570 -5.166 9.479 1.00 58.97 131 LYS A O 1
ATOM 1003 N N . GLN A 1 132 ? -6.312 -4.334 10.632 1.00 60.59 132 GLN A N 1
ATOM 1004 C CA . GLN A 1 132 ? -5.692 -3.035 10.866 1.00 60.59 132 GLN A CA 1
ATOM 1005 C C . GLN A 1 132 ? -4.629 -3.125 11.960 1.00 60.59 132 GLN A C 1
ATOM 1007 O O . GLN A 1 132 ? -4.834 -3.851 12.936 1.00 60.59 132 GLN A O 1
ATOM 1012 N N . PRO A 1 133 ? -3.526 -2.363 11.841 1.00 55.06 133 PRO A N 1
ATOM 1013 C CA . PRO A 1 133 ? -2.583 -2.218 12.934 1.00 55.06 133 PRO A CA 1
ATOM 1014 C C . PRO A 1 133 ? -3.322 -1.607 14.122 1.00 55.06 133 PRO A C 1
ATOM 1016 O O . PRO A 1 133 ? -3.789 -0.464 14.076 1.00 55.06 133 PRO A O 1
ATOM 1019 N N . LYS A 1 134 ? -3.474 -2.403 15.177 1.00 61.09 134 LYS A N 1
ATOM 1020 C CA . LYS A 1 134 ? -3.949 -1.917 16.466 1.00 61.09 134 LYS A CA 1
ATOM 1021 C C . LYS A 1 134 ? -2.765 -1.241 17.153 1.00 61.09 134 LYS A C 1
ATOM 1023 O O . LYS A 1 134 ? -1.617 -1.620 16.931 1.00 61.09 134 LYS A O 1
ATOM 1028 N N . PHE A 1 135 ? -3.032 -0.236 17.985 1.00 62.97 135 PHE A N 1
ATOM 1029 C CA . PHE A 1 135 ? -2.031 0.220 18.950 1.00 62.97 135 PHE A CA 1
ATOM 1030 C C . PHE A 1 135 ? -1.807 -0.909 19.952 1.00 62.97 135 PHE A C 1
ATOM 1032 O O . PHE A 1 135 ? -2.513 -1.006 20.959 1.00 62.97 135 PHE A O 1
ATOM 1039 N N . GLU A 1 136 ? -0.890 -1.806 19.613 1.00 61.53 136 GLU A N 1
ATOM 1040 C CA . GLU A 1 136 ? -0.558 -2.957 20.431 1.00 61.53 136 GLU A CA 1
ATOM 1041 C C . GLU A 1 136 ? 0.371 -2.495 21.552 1.00 61.53 136 GLU A C 1
ATOM 1043 O O . GLU A 1 136 ? 1.442 -1.918 21.331 1.00 61.53 136 GLU A O 1
ATOM 1048 N N . LEU A 1 137 ? -0.096 -2.701 22.784 1.00 65.56 137 LEU A N 1
ATOM 1049 C CA . LEU A 1 137 ? 0.771 -2.655 23.948 1.00 65.56 137 LEU A CA 1
ATOM 1050 C C . LEU A 1 137 ? 1.621 -3.918 23.904 1.00 65.56 137 LEU A C 1
ATOM 1052 O O . LEU A 1 137 ? 1.095 -5.025 24.021 1.00 65.56 137 LEU A O 1
ATOM 1056 N N . GLY A 1 138 ? 2.920 -3.742 23.700 1.00 63.09 138 GLY A N 1
ATOM 1057 C CA . GLY A 1 138 ? 3.854 -4.845 23.539 1.00 63.09 138 GLY A CA 1
ATOM 1058 C C . GLY A 1 138 ? 5.025 -4.770 24.517 1.00 63.09 138 GLY A C 1
ATOM 1059 O O . GLY A 1 138 ? 5.262 -3.747 25.173 1.00 63.09 138 GLY A O 1
ATOM 1060 N N . PRO A 1 139 ? 5.803 -5.859 24.623 1.00 68.19 139 PRO A N 1
ATOM 1061 C CA . PRO A 1 139 ? 6.945 -5.927 25.529 1.00 68.19 139 PRO A CA 1
ATOM 1062 C C . PRO A 1 139 ? 8.063 -4.947 25.135 1.00 68.19 139 PRO A C 1
ATOM 1064 O O . PRO A 1 139 ? 8.858 -4.551 25.984 1.00 68.19 139 PRO A O 1
ATOM 1067 N N . ASN A 1 140 ? 8.114 -4.499 23.873 1.00 71.56 140 ASN A N 1
ATOM 1068 C CA . ASN A 1 140 ? 9.193 -3.660 23.347 1.00 71.56 140 ASN A CA 1
ATOM 1069 C C . ASN A 1 140 ? 8.898 -2.157 23.436 1.00 71.56 140 ASN A C 1
ATOM 1071 O O . ASN A 1 140 ? 9.096 -1.410 22.476 1.00 71.56 140 ASN A O 1
ATOM 1075 N N . HIS A 1 141 ? 8.484 -1.676 24.602 1.00 77.94 141 HIS A N 1
ATOM 1076 C CA . HIS A 1 141 ? 8.272 -0.246 24.838 1.00 77.94 141 HIS A CA 1
ATOM 1077 C C . HIS A 1 141 ? 9.509 0.458 25.419 1.00 77.94 141 HIS A C 1
ATOM 1079 O O . HIS A 1 141 ? 9.417 1.604 25.828 1.00 77.94 141 HIS A O 1
ATOM 1085 N N . SER A 1 142 ? 10.677 -0.177 25.483 1.00 84.50 142 SER A N 1
ATOM 1086 C CA . SER A 1 142 ? 11.894 0.459 26.007 1.00 84.50 142 SER A CA 1
ATOM 1087 C C . SER A 1 142 ? 12.480 1.522 25.059 1.00 84.50 142 SER A C 1
ATOM 1089 O O . SER A 1 142 ? 12.267 1.498 23.849 1.00 84.50 142 SER A O 1
ATOM 1091 N N . MET A 1 143 ? 13.313 2.424 25.587 1.00 85.00 143 MET A N 1
ATOM 1092 C CA . MET A 1 143 ? 14.079 3.371 24.760 1.00 85.00 143 MET A CA 1
ATOM 1093 C C . MET A 1 143 ? 15.030 2.653 23.783 1.00 85.00 143 MET A C 1
ATOM 1095 O O . MET A 1 143 ? 15.229 3.096 22.654 1.00 85.00 143 MET A O 1
ATOM 1099 N N . HIS A 1 144 ? 15.586 1.509 24.196 1.00 88.25 144 HIS A N 1
ATOM 1100 C CA . HIS A 1 144 ? 16.461 0.688 23.360 1.00 88.25 144 HIS A CA 1
ATOM 1101 C C . HIS A 1 144 ? 15.717 0.096 22.152 1.00 88.25 144 HIS A C 1
ATOM 1103 O O . HIS A 1 144 ? 16.217 0.152 21.027 1.00 88.25 144 HIS A O 1
ATOM 1109 N N . SER A 1 145 ? 14.512 -0.443 22.358 1.00 87.88 145 SER A N 1
ATOM 1110 C CA . SER A 1 145 ? 13.696 -0.987 21.268 1.00 87.88 145 SER A CA 1
ATOM 1111 C C . SER A 1 145 ? 13.232 0.098 20.300 1.00 87.88 145 SER A C 1
ATOM 1113 O O . SER A 1 145 ? 13.314 -0.109 19.091 1.00 87.88 145 SER A O 1
ATOM 1115 N N . ASP A 1 146 ? 12.855 1.276 20.798 1.00 88.56 146 ASP A N 1
ATOM 1116 C CA . ASP A 1 146 ? 12.485 2.412 19.945 1.00 88.56 146 ASP A CA 1
ATOM 1117 C C . ASP A 1 146 ? 13.673 2.917 19.107 1.00 88.56 146 ASP A C 1
ATOM 1119 O O . ASP A 1 146 ? 13.525 3.233 17.924 1.00 88.56 146 ASP A O 1
ATOM 1123 N N . MET A 1 147 ? 14.882 2.935 19.677 1.00 90.62 147 MET A N 1
ATOM 1124 C CA . MET A 1 147 ? 16.094 3.282 18.929 1.00 90.62 147 MET A CA 1
ATOM 1125 C C . MET A 1 147 ? 16.443 2.214 17.881 1.00 90.62 147 MET A C 1
ATOM 1127 O O . MET A 1 147 ? 16.820 2.542 16.755 1.00 90.62 147 MET A O 1
ATOM 1131 N N . SER A 1 148 ? 16.266 0.929 18.209 1.00 90.31 148 SER A N 1
ATOM 1132 C CA . SER A 1 148 ? 16.422 -0.171 17.247 1.00 90.31 148 SER A CA 1
ATOM 1133 C C . SER A 1 148 ? 15.431 -0.045 16.085 1.00 90.31 148 SER A C 1
ATOM 1135 O O . SER A 1 148 ? 15.813 -0.196 14.921 1.00 90.31 148 SER A O 1
ATOM 1137 N N . PHE A 1 149 ? 14.177 0.307 16.383 1.00 89.81 149 PHE A N 1
ATOM 1138 C CA . PHE A 1 149 ? 13.135 0.596 15.400 1.00 89.81 149 PHE A CA 1
ATOM 1139 C C . PHE A 1 149 ? 13.545 1.734 14.452 1.00 89.81 149 PHE A C 1
ATOM 1141 O O . PHE A 1 149 ? 13.423 1.591 13.226 1.00 89.81 149 PHE A O 1
ATOM 1148 N N . LEU A 1 150 ? 14.075 2.839 14.991 1.00 92.75 150 LEU A N 1
ATOM 1149 C CA . LEU A 1 150 ? 14.568 3.964 14.195 1.00 92.75 150 LEU A CA 1
ATOM 1150 C C . LEU A 1 150 ? 15.741 3.536 13.305 1.00 92.75 150 LEU A C 1
ATOM 1152 O O . LEU A 1 150 ? 15.710 3.767 12.097 1.00 92.75 150 LEU A O 1
ATOM 1156 N N . LEU A 1 151 ? 16.744 2.856 13.868 1.00 92.94 151 LEU A N 1
ATOM 1157 C CA . LEU A 1 151 ? 17.937 2.430 13.134 1.00 92.94 151 LEU A CA 1
ATOM 1158 C C . LEU A 1 151 ? 17.596 1.471 11.984 1.00 92.94 151 LEU A C 1
ATOM 1160 O O . LEU A 1 151 ? 18.123 1.615 10.880 1.00 92.94 151 LEU A O 1
ATOM 1164 N N . ARG A 1 152 ? 16.679 0.519 12.209 1.00 91.00 152 ARG A N 1
ATOM 1165 C CA . ARG A 1 152 ? 16.159 -0.368 11.153 1.00 91.00 152 ARG A CA 1
ATOM 1166 C C . ARG A 1 152 ? 15.502 0.431 10.028 1.00 91.00 152 ARG A C 1
ATOM 1168 O O . ARG A 1 152 ? 15.736 0.133 8.857 1.00 91.00 152 ARG A O 1
ATOM 1175 N N . THR A 1 153 ? 14.726 1.454 10.382 1.00 90.62 153 THR A N 1
ATOM 1176 C CA . THR A 1 153 ? 14.037 2.329 9.423 1.00 90.62 153 THR A CA 1
ATOM 1177 C C . THR A 1 153 ? 15.036 3.155 8.605 1.00 90.62 153 THR A C 1
ATOM 1179 O O . THR A 1 153 ? 14.973 3.151 7.378 1.00 90.62 153 THR A O 1
ATOM 1182 N N . LEU A 1 154 ? 16.026 3.777 9.252 1.00 91.44 154 LEU A N 1
ATOM 1183 C CA . LEU A 1 154 ? 17.078 4.549 8.581 1.00 91.44 154 LEU A CA 1
ATOM 1184 C C . LEU A 1 154 ? 17.943 3.677 7.664 1.00 91.44 154 LEU A C 1
ATOM 1186 O O . LEU A 1 154 ? 18.188 4.041 6.514 1.00 91.44 154 LEU A O 1
ATOM 1190 N N . ARG A 1 155 ? 18.348 2.486 8.128 1.00 91.62 155 ARG A N 1
ATOM 1191 C CA . ARG A 1 155 ? 19.076 1.511 7.299 1.00 91.62 155 ARG A CA 1
ATOM 1192 C C . ARG A 1 155 ? 18.280 1.155 6.046 1.00 91.62 155 ARG A C 1
ATOM 1194 O O . ARG A 1 155 ? 18.852 1.051 4.964 1.00 91.62 155 ARG A O 1
ATOM 1201 N N . ARG A 1 156 ? 16.966 0.965 6.183 1.00 88.62 156 ARG A N 1
ATOM 1202 C CA . ARG A 1 156 ? 16.084 0.648 5.057 1.00 88.62 156 ARG A CA 1
ATOM 1203 C C . ARG A 1 156 ? 15.992 1.808 4.066 1.00 88.62 156 ARG A C 1
ATOM 1205 O O . ARG A 1 156 ? 16.129 1.574 2.871 1.00 88.62 156 ARG A O 1
ATOM 1212 N N . MET A 1 157 ? 15.845 3.042 4.546 1.00 89.06 157 MET A N 1
ATOM 1213 C CA . MET A 1 157 ? 15.858 4.239 3.696 1.00 89.06 157 MET A CA 1
ATOM 1214 C C . MET A 1 157 ? 17.178 4.407 2.937 1.00 89.06 157 MET A C 1
ATOM 1216 O O . MET A 1 157 ? 17.154 4.736 1.754 1.00 89.06 157 MET A O 1
ATOM 1220 N N . LEU A 1 158 ? 18.319 4.125 3.575 1.00 89.94 158 LEU A N 1
ATOM 1221 C CA . LEU A 1 158 ? 19.624 4.165 2.913 1.00 89.94 158 LEU A CA 1
ATOM 1222 C C . LEU A 1 158 ? 19.712 3.144 1.769 1.00 89.94 158 LEU A C 1
ATOM 1224 O O . LEU A 1 158 ? 20.152 3.488 0.675 1.00 89.94 158 LEU A O 1
ATOM 1228 N N . ILE A 1 159 ? 19.250 1.907 1.995 1.00 88.06 159 ILE A N 1
ATOM 1229 C CA . ILE A 1 159 ? 19.194 0.873 0.948 1.00 88.06 159 ILE A CA 1
ATOM 1230 C C . ILE A 1 159 ? 18.337 1.353 -0.229 1.00 88.06 159 ILE A C 1
ATOM 1232 O O . ILE A 1 159 ? 18.762 1.246 -1.376 1.00 88.06 159 ILE A O 1
ATOM 1236 N N . HIS A 1 160 ? 17.166 1.934 0.045 1.00 85.50 160 HIS A N 1
ATOM 1237 C CA . HIS A 1 160 ? 16.289 2.473 -0.999 1.00 85.50 160 HIS A CA 1
ATOM 1238 C C . HIS A 1 160 ? 16.918 3.611 -1.780 1.00 85.50 160 HIS A C 1
ATOM 1240 O O . HIS A 1 160 ? 16.747 3.676 -2.994 1.00 85.50 160 HIS A O 1
ATOM 1246 N N . HIS A 1 161 ? 17.662 4.484 -1.105 1.00 85.75 161 HIS A N 1
ATOM 1247 C CA . HIS A 1 161 ? 18.387 5.558 -1.764 1.00 85.75 161 HIS A CA 1
ATOM 1248 C C . HIS A 1 161 ? 19.426 5.000 -2.744 1.00 85.75 161 HIS A C 1
ATOM 1250 O O . HIS A 1 161 ? 19.432 5.389 -3.908 1.00 85.75 161 HIS A O 1
ATOM 1256 N N . VAL A 1 162 ? 20.233 4.022 -2.315 1.00 88.44 162 VAL A N 1
ATOM 1257 C CA . VAL A 1 162 ? 21.218 3.358 -3.184 1.00 88.44 162 VAL A CA 1
ATOM 1258 C C . VAL A 1 162 ? 20.533 2.662 -4.365 1.00 88.44 162 VAL A C 1
ATOM 1260 O O . VAL A 1 162 ? 20.930 2.878 -5.508 1.00 88.44 162 VAL A O 1
ATOM 1263 N N . CYS A 1 163 ? 19.471 1.884 -4.126 1.00 85.94 163 CYS A N 1
ATOM 1264 C CA . CYS A 1 163 ? 18.706 1.233 -5.195 1.00 85.94 163 CYS A CA 1
ATOM 1265 C C . CYS A 1 163 ? 18.101 2.247 -6.178 1.00 85.94 163 CYS A C 1
ATOM 1267 O O . CYS A 1 163 ? 18.145 2.027 -7.386 1.00 85.94 163 CYS A O 1
ATOM 1269 N N . GLY A 1 164 ? 17.572 3.366 -5.678 1.00 83.38 164 GLY A N 1
ATOM 1270 C CA . GLY A 1 164 ? 17.024 4.444 -6.497 1.00 83.38 164 GLY A CA 1
ATOM 1271 C C . GLY A 1 164 ? 18.085 5.120 -7.366 1.00 83.38 164 GLY A C 1
ATOM 1272 O O . GLY A 1 164 ? 17.847 5.336 -8.550 1.00 83.38 164 GLY A O 1
ATOM 1273 N N . VAL A 1 165 ? 19.272 5.395 -6.819 1.00 85.19 165 VAL A N 1
ATOM 1274 C CA . VAL A 1 165 ? 20.399 5.958 -7.582 1.00 85.19 165 VAL A CA 1
ATOM 1275 C C . VAL A 1 165 ? 20.854 4.993 -8.677 1.00 85.19 165 VAL A C 1
ATOM 1277 O O . VAL A 1 165 ? 21.006 5.409 -9.823 1.00 85.19 165 VAL A O 1
ATOM 1280 N N . VAL A 1 166 ? 21.005 3.702 -8.366 1.00 85.81 166 VAL A N 1
ATOM 1281 C CA . VAL A 1 166 ? 21.358 2.679 -9.367 1.00 85.81 166 VAL A CA 1
ATOM 1282 C C . VAL A 1 166 ? 20.298 2.609 -10.470 1.00 85.81 166 VAL A C 1
ATOM 1284 O O . VAL A 1 166 ? 20.641 2.637 -11.650 1.00 85.81 166 VAL A O 1
ATOM 1287 N N . ALA A 1 167 ? 19.012 2.597 -10.108 1.00 84.81 167 ALA A N 1
ATOM 1288 C CA . ALA A 1 167 ? 17.920 2.590 -11.077 1.00 84.81 167 ALA A CA 1
ATOM 1289 C C . ALA A 1 167 ? 17.900 3.855 -11.954 1.00 84.81 167 ALA A C 1
ATOM 1291 O O . ALA A 1 167 ? 17.623 3.745 -13.146 1.00 84.81 167 ALA A O 1
ATOM 1292 N N . LEU A 1 168 ? 18.226 5.034 -11.405 1.00 82.50 168 LEU A N 1
ATOM 1293 C CA . LEU A 1 168 ? 18.340 6.288 -12.166 1.00 82.50 168 LEU A CA 1
ATOM 1294 C C . LEU A 1 168 ? 19.493 6.251 -13.160 1.00 82.50 168 LEU A C 1
ATOM 1296 O O . LEU A 1 168 ? 19.323 6.707 -14.288 1.00 82.50 168 LEU A O 1
ATOM 1300 N N . ILE A 1 169 ? 20.644 5.707 -12.756 1.00 81.81 169 ILE A N 1
ATOM 1301 C CA . ILE A 1 169 ? 21.787 5.529 -13.653 1.00 81.81 169 ILE A CA 1
ATOM 1302 C C . ILE A 1 169 ? 21.368 4.622 -14.810 1.00 81.81 169 ILE A C 1
ATOM 1304 O O . ILE A 1 169 ? 21.459 5.049 -15.953 1.00 81.81 169 ILE A O 1
ATOM 1308 N N . CYS A 1 170 ? 20.815 3.438 -14.523 1.00 80.94 170 CYS A N 1
ATOM 1309 C CA . CYS A 1 170 ? 20.334 2.507 -15.548 1.00 80.94 170 CYS A CA 1
ATOM 1310 C C . CYS A 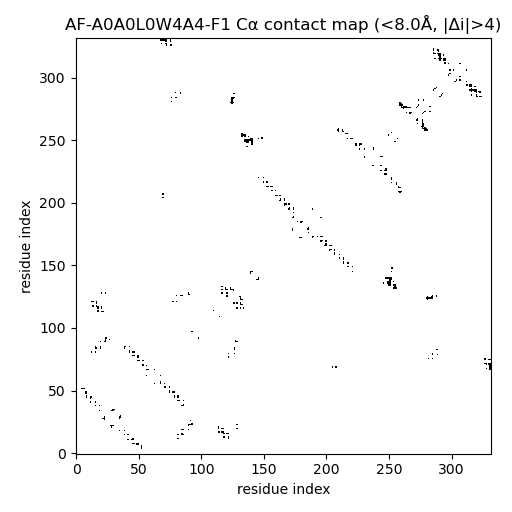1 170 ? 19.276 3.127 -16.474 1.00 80.94 170 CYS A C 1
ATOM 1312 O O . CYS 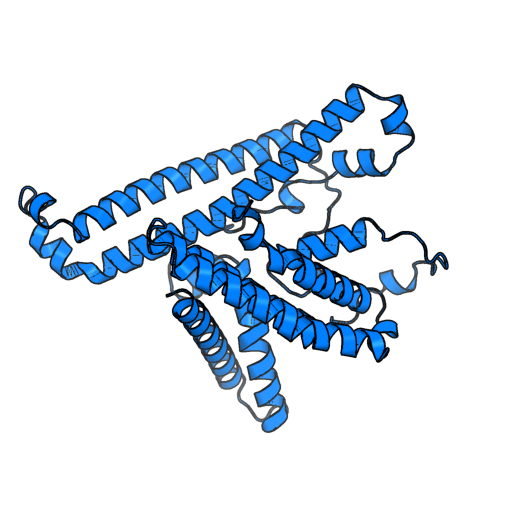A 1 170 ? 19.333 2.926 -17.683 1.00 80.94 170 CYS A O 1
ATOM 1314 N N . TRP A 1 171 ? 18.335 3.905 -15.931 1.00 80.31 171 TRP A N 1
ATOM 1315 C CA . TRP A 1 171 ? 17.323 4.600 -16.728 1.00 80.31 171 TRP A CA 1
ATOM 1316 C C . TRP A 1 171 ? 17.945 5.642 -17.657 1.00 80.31 171 TRP A C 1
ATOM 1318 O O . TRP A 1 171 ? 17.643 5.682 -18.845 1.00 80.31 171 TRP A O 1
ATOM 1328 N N . ARG A 1 172 ? 18.851 6.470 -17.126 1.00 77.50 172 ARG A N 1
ATOM 1329 C CA . ARG A 1 172 ? 19.555 7.496 -17.900 1.00 77.50 172 ARG A CA 1
ATOM 1330 C C . ARG A 1 172 ? 20.399 6.882 -19.016 1.00 77.50 172 ARG A C 1
ATOM 1332 O O . ARG A 1 172 ? 20.506 7.486 -20.075 1.00 77.50 172 ARG A O 1
ATOM 1339 N N . SER A 1 173 ? 20.954 5.692 -18.797 1.00 71.56 173 SER A N 1
ATOM 1340 C CA . SER A 1 173 ? 21.677 4.931 -19.820 1.00 71.56 173 SER A CA 1
ATOM 1341 C C . SER A 1 173 ? 20.798 4.532 -21.002 1.00 71.56 173 SER A C 1
ATOM 1343 O O . SER A 1 173 ? 21.271 4.501 -22.129 1.00 71.56 173 SER A O 1
ATOM 1345 N N . VAL A 1 174 ? 19.527 4.216 -20.749 1.00 72.19 174 VAL A N 1
ATOM 1346 C CA . VAL A 1 174 ? 18.560 3.825 -21.786 1.00 72.19 174 VAL A CA 1
ATOM 1347 C C . VAL A 1 174 ? 18.058 5.029 -22.592 1.00 72.19 174 VAL A C 1
ATOM 1349 O O . VAL A 1 174 ? 17.669 4.882 -23.751 1.00 72.19 174 VAL A O 1
ATOM 1352 N N . ASP A 1 175 ? 18.042 6.205 -21.966 1.00 71.06 175 ASP A N 1
ATOM 1353 C CA . ASP A 1 175 ? 17.511 7.446 -22.541 1.00 71.06 175 ASP A CA 1
ATOM 1354 C C . ASP A 1 175 ? 18.571 8.254 -23.314 1.00 71.06 175 ASP A C 1
ATOM 1356 O O . ASP A 1 175 ? 18.235 9.149 -24.082 1.00 71.06 175 ASP A O 1
ATOM 1360 N N . ASN A 1 176 ? 19.861 7.963 -23.110 1.00 69.25 176 ASN A N 1
ATOM 1361 C CA . ASN A 1 176 ? 20.967 8.763 -23.635 1.00 69.25 176 ASN A CA 1
ATOM 1362 C C . ASN A 1 176 ? 21.993 7.882 -24.371 1.00 69.25 176 ASN A C 1
ATOM 1364 O O . ASN A 1 176 ? 22.975 7.422 -23.785 1.00 69.25 176 ASN A O 1
ATOM 1368 N N . GLU A 1 177 ? 21.754 7.663 -25.667 1.00 62.03 177 GLU A N 1
ATOM 1369 C CA . GLU A 1 177 ? 22.549 6.789 -26.551 1.00 62.03 177 GLU A CA 1
ATOM 1370 C C . GLU A 1 177 ? 24.049 7.157 -26.558 1.00 62.03 177 GLU A C 1
ATOM 1372 O O . GLU A 1 177 ? 24.917 6.285 -26.483 1.00 62.03 177 GLU A O 1
ATOM 1377 N N . ALA A 1 178 ? 24.366 8.456 -26.481 1.00 62.41 178 ALA A N 1
ATOM 1378 C CA . ALA A 1 178 ? 25.737 8.975 -26.505 1.00 62.41 178 ALA A CA 1
ATOM 1379 C C . ALA A 1 178 ? 26.623 8.520 -25.325 1.00 62.41 178 ALA A C 1
ATOM 1381 O O . ALA A 1 178 ? 27.850 8.552 -25.421 1.00 62.41 178 ALA A O 1
ATOM 1382 N N . LEU A 1 179 ? 26.026 8.120 -24.195 1.00 60.72 179 LEU A N 1
ATOM 1383 C CA . LEU A 1 179 ? 26.754 7.810 -22.958 1.00 60.72 179 LEU A CA 1
ATOM 1384 C C . LEU A 1 179 ? 27.375 6.399 -22.981 1.00 60.72 179 LEU A C 1
ATOM 1386 O O . LEU A 1 179 ? 28.343 6.146 -22.267 1.00 60.72 179 LEU A O 1
ATOM 1390 N N . PHE A 1 180 ? 26.848 5.491 -23.812 1.00 59.44 180 PHE A N 1
ATOM 1391 C CA . PHE A 1 180 ? 27.287 4.091 -23.894 1.00 59.44 180 PHE A CA 1
ATOM 1392 C C . PHE A 1 180 ? 27.938 3.686 -25.220 1.00 59.44 180 PHE A C 1
ATOM 1394 O O . PHE A 1 180 ? 28.627 2.661 -25.239 1.00 59.44 180 PHE A O 1
ATOM 1401 N N . ASP A 1 181 ? 27.834 4.508 -26.268 1.00 55.41 181 ASP A N 1
ATOM 1402 C CA . ASP A 1 181 ? 28.680 4.381 -27.466 1.00 55.41 181 ASP A CA 1
ATOM 1403 C C . ASP A 1 181 ? 30.174 4.470 -27.117 1.00 55.41 181 ASP A C 1
ATOM 1405 O O . ASP A 1 181 ? 31.004 3.787 -27.713 1.00 55.41 181 ASP A O 1
ATOM 1409 N N . GLN A 1 182 ? 30.521 5.221 -26.065 1.00 59.16 182 GLN A N 1
ATOM 1410 C CA . GLN A 1 182 ? 31.884 5.281 -25.527 1.00 59.16 182 GLN A CA 1
ATOM 1411 C C . GLN A 1 182 ? 32.304 4.026 -24.740 1.00 59.16 182 GLN A C 1
ATOM 1413 O O . GLN A 1 182 ? 33.498 3.785 -24.580 1.00 59.16 182 GLN A O 1
ATOM 1418 N N . LEU A 1 183 ? 31.353 3.224 -24.241 1.00 60.59 183 LEU A N 1
ATOM 1419 C CA . LEU A 1 183 ? 31.613 2.067 -23.370 1.00 60.59 183 LEU A CA 1
ATOM 1420 C C . LEU A 1 183 ? 31.400 0.706 -24.056 1.00 60.59 183 LEU A C 1
ATOM 1422 O O . LEU A 1 183 ? 31.442 -0.322 -23.381 1.00 60.59 183 LEU A O 1
ATOM 1426 N N . SER A 1 184 ? 31.177 0.660 -25.377 1.00 62.50 184 SER A N 1
ATOM 1427 C CA . SER A 1 184 ? 30.928 -0.568 -26.170 1.00 62.50 184 SER A CA 1
ATOM 1428 C C . SER A 1 184 ? 29.731 -1.429 -25.716 1.00 62.50 184 SER A C 1
ATOM 1430 O O . SER A 1 184 ? 29.572 -2.571 -26.141 1.00 62.50 184 SER A O 1
ATOM 1432 N N . LEU A 1 185 ? 28.854 -0.877 -24.871 1.00 66.38 185 LEU A N 1
ATOM 1433 C CA . LEU A 1 185 ? 27.686 -1.559 -24.291 1.00 66.38 185 LEU A CA 1
ATOM 1434 C C . LEU A 1 185 ? 26.363 -1.176 -24.982 1.00 66.38 185 LEU A C 1
ATOM 1436 O O . LEU A 1 185 ? 25.332 -1.779 -24.684 1.00 66.38 185 LEU A O 1
ATOM 1440 N N . GLY A 1 186 ? 26.393 -0.219 -25.918 1.00 66.19 186 GLY A N 1
ATOM 1441 C CA . GLY A 1 186 ? 25.231 0.277 -26.670 1.00 66.19 186 GLY A CA 1
ATOM 1442 C C . GLY A 1 186 ? 24.337 -0.823 -27.267 1.00 66.19 186 GLY A C 1
ATOM 1443 O O . GLY A 1 186 ? 23.152 -0.859 -26.933 1.00 66.19 186 GLY A O 1
ATOM 1444 N N . PRO A 1 187 ? 24.879 -1.805 -28.018 1.00 71.12 187 PRO A N 1
ATOM 1445 C CA . PRO A 1 187 ? 24.069 -2.863 -28.634 1.00 71.12 187 PRO A CA 1
ATOM 1446 C C . PRO A 1 187 ? 23.335 -3.756 -27.620 1.00 71.12 187 PRO A C 1
ATOM 1448 O O . PRO A 1 187 ? 22.269 -4.301 -27.903 1.00 71.12 187 PRO A O 1
ATOM 1451 N N . LEU A 1 188 ? 23.903 -3.930 -26.420 1.00 71.94 188 LEU A N 1
ATOM 1452 C CA . LEU A 1 188 ? 23.294 -4.723 -25.351 1.00 71.94 188 LEU A CA 1
ATOM 1453 C C . LEU A 1 188 ? 22.161 -3.945 -24.666 1.00 71.94 188 LEU A C 1
ATOM 1455 O O . LEU A 1 188 ? 21.115 -4.518 -24.367 1.00 71.94 188 LEU A O 1
ATOM 1459 N N . VAL A 1 189 ? 22.365 -2.646 -24.430 1.00 73.56 189 VAL A N 1
ATOM 1460 C CA . VAL A 1 189 ? 21.362 -1.756 -23.825 1.00 73.56 189 VAL A CA 1
ATOM 1461 C C . VAL A 1 189 ? 20.166 -1.580 -24.754 1.00 73.56 189 VAL A C 1
ATOM 1463 O O . VAL A 1 189 ? 19.032 -1.637 -24.289 1.00 73.56 189 VAL A O 1
ATOM 1466 N N . GLU A 1 190 ? 20.401 -1.440 -26.058 1.00 74.69 190 GLU A N 1
ATOM 1467 C CA . GLU A 1 190 ? 19.334 -1.351 -27.055 1.00 74.69 190 GLU A CA 1
ATOM 1468 C C . GLU A 1 190 ? 18.504 -2.642 -27.101 1.00 74.69 190 GLU A C 1
ATOM 1470 O O . GLU A 1 190 ? 17.274 -2.598 -27.042 1.00 74.69 190 GLU A O 1
ATOM 1475 N N . LYS A 1 191 ? 19.173 -3.804 -27.086 1.00 82.56 191 LYS A N 1
ATOM 1476 C CA . LYS A 1 191 ? 18.515 -5.117 -27.076 1.00 82.56 191 LYS A CA 1
ATOM 1477 C C . LYS A 1 191 ? 17.620 -5.343 -25.852 1.00 82.56 191 LYS A C 1
ATOM 1479 O O . LYS A 1 191 ? 16.569 -5.955 -25.999 1.00 82.56 191 LYS A O 1
ATOM 1484 N N . TYR A 1 192 ? 18.033 -4.883 -24.669 1.00 81.44 192 TYR A N 1
ATOM 1485 C CA . TYR A 1 192 ? 17.301 -5.084 -23.407 1.00 81.44 192 TYR A CA 1
ATOM 1486 C C . TYR A 1 192 ? 16.625 -3.812 -22.882 1.00 81.44 192 TYR A C 1
ATOM 1488 O O . TYR A 1 192 ? 16.331 -3.695 -21.689 1.00 81.44 192 TYR A O 1
ATOM 1496 N N . 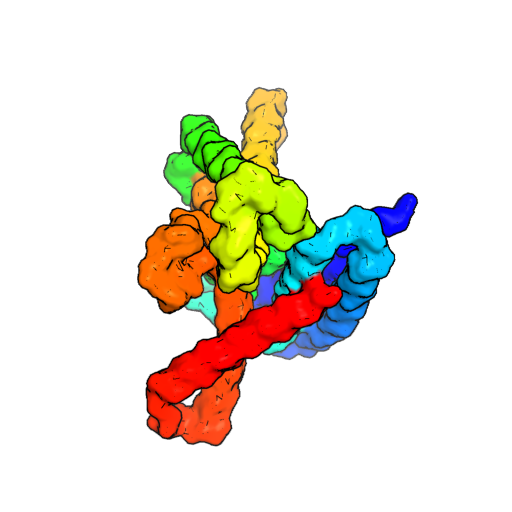LYS A 1 193 ? 16.396 -2.829 -23.760 1.00 80.69 193 LYS A N 1
ATOM 1497 C CA . LYS A 1 193 ? 15.840 -1.520 -23.405 1.00 80.69 193 LYS A CA 1
ATOM 1498 C C . LYS A 1 193 ? 14.554 -1.656 -22.599 1.00 80.69 193 LYS A C 1
ATOM 1500 O O . LYS A 1 193 ? 14.425 -1.061 -21.532 1.00 80.69 193 LYS A O 1
ATOM 1505 N N . PHE A 1 194 ? 13.631 -2.487 -23.078 1.00 78.44 194 PHE A N 1
ATOM 1506 C CA . PHE A 1 194 ? 12.344 -2.701 -22.429 1.00 78.44 194 PHE A CA 1
ATOM 1507 C C . PHE A 1 194 ? 12.496 -3.316 -21.031 1.00 78.44 194 PHE A C 1
ATOM 1509 O O . PHE A 1 194 ? 11.896 -2.832 -20.074 1.00 78.44 194 PHE A O 1
ATOM 1516 N N . GLU A 1 195 ? 13.330 -4.343 -20.881 1.00 82.38 195 GLU A N 1
ATOM 1517 C CA . GLU A 1 195 ? 13.572 -5.029 -19.614 1.00 82.38 195 GLU A CA 1
ATOM 1518 C C . GLU A 1 195 ? 14.231 -4.107 -18.587 1.00 82.38 195 GLU A C 1
ATOM 1520 O O . GLU A 1 195 ? 13.825 -4.099 -17.422 1.00 82.38 195 GLU A O 1
ATOM 1525 N N . ILE A 1 196 ? 15.202 -3.293 -19.013 1.00 80.56 196 ILE A N 1
ATOM 1526 C CA . ILE A 1 196 ? 15.862 -2.303 -18.154 1.00 80.56 196 ILE A CA 1
ATOM 1527 C C . ILE A 1 196 ? 14.850 -1.241 -17.712 1.00 80.56 196 ILE A C 1
ATOM 1529 O O . ILE A 1 196 ? 14.747 -0.954 -16.519 1.00 80.56 196 ILE A O 1
ATOM 1533 N N . THR A 1 197 ? 14.047 -0.704 -18.636 1.00 78.69 197 THR A N 1
ATOM 1534 C CA . THR A 1 197 ? 12.969 0.249 -18.330 1.00 78.69 197 THR A CA 1
ATOM 1535 C C . THR A 1 197 ? 11.990 -0.335 -17.311 1.00 78.69 197 THR A C 1
ATOM 1537 O O . THR A 1 197 ? 11.717 0.293 -16.287 1.00 78.69 197 THR A O 1
ATOM 1540 N N . VAL A 1 198 ? 11.496 -1.556 -17.535 1.00 78.75 198 VAL A N 1
ATOM 1541 C CA . VAL A 1 198 ? 10.559 -2.228 -16.622 1.00 78.75 198 VAL A CA 1
ATOM 1542 C C . VAL A 1 198 ? 11.193 -2.457 -15.249 1.00 78.75 198 VAL A C 1
ATOM 1544 O O . VAL A 1 198 ? 10.557 -2.185 -14.228 1.00 78.75 198 VAL A O 1
ATOM 1547 N N . PHE A 1 199 ? 12.450 -2.902 -15.200 1.00 81.56 199 PHE A N 1
ATOM 1548 C CA . PHE A 1 199 ? 1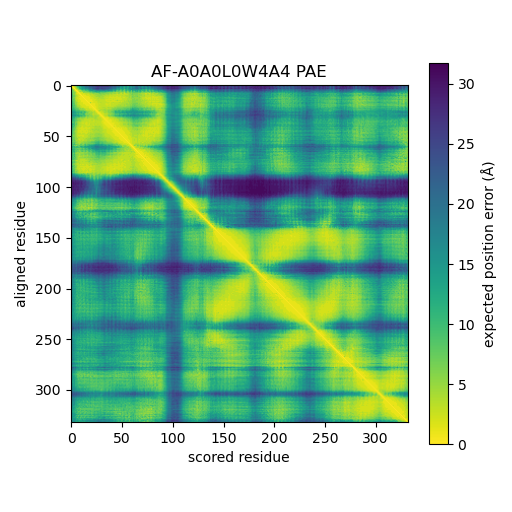3.185 -3.098 -13.953 1.00 81.56 199 PHE A CA 1
ATOM 1549 C C . PHE A 1 199 ? 13.347 -1.789 -13.169 1.00 81.56 199 PHE A C 1
ATOM 1551 O O . PHE A 1 199 ? 13.074 -1.748 -11.966 1.00 81.56 199 PHE A O 1
ATOM 1558 N N . CYS A 1 200 ? 13.753 -0.708 -13.833 1.00 81.31 200 CYS A N 1
ATOM 1559 C CA . CYS A 1 200 ? 13.908 0.607 -13.220 1.00 81.31 200 CYS A CA 1
ATOM 1560 C C . CYS A 1 200 ? 12.568 1.147 -12.706 1.00 81.31 200 CYS A C 1
ATOM 1562 O O . CYS A 1 200 ? 12.485 1.545 -11.544 1.00 81.31 200 CYS A O 1
ATOM 1564 N N . CYS A 1 201 ? 11.498 1.079 -13.508 1.00 76.12 201 CYS A N 1
ATOM 1565 C CA . CYS A 1 201 ? 10.146 1.432 -13.067 1.00 76.12 201 CYS A CA 1
ATOM 1566 C C . CYS A 1 201 ? 9.729 0.634 -11.826 1.00 76.12 201 CYS A C 1
ATOM 1568 O O . CYS A 1 201 ? 9.243 1.215 -10.856 1.00 76.12 201 CYS A O 1
ATOM 1570 N N . GLY A 1 202 ? 9.948 -0.684 -11.830 1.00 76.69 202 GLY A N 1
ATOM 1571 C CA . GLY A 1 202 ? 9.634 -1.553 -10.699 1.00 76.69 202 GLY A CA 1
ATOM 1572 C C . GLY A 1 202 ? 10.390 -1.164 -9.428 1.00 76.69 202 GLY A C 1
ATOM 1573 O O . GLY A 1 202 ? 9.783 -1.072 -8.360 1.00 76.69 202 GLY A O 1
ATOM 1574 N N . ASN A 1 203 ? 11.690 -0.869 -9.545 1.00 81.12 203 ASN A N 1
ATOM 1575 C CA . ASN A 1 203 ? 12.500 -0.397 -8.422 1.00 81.12 203 ASN A CA 1
ATOM 1576 C C . ASN A 1 203 ? 11.978 0.925 -7.873 1.00 81.12 203 ASN A C 1
ATOM 1578 O O . ASN A 1 203 ? 11.820 1.039 -6.664 1.00 81.12 203 ASN A O 1
ATOM 1582 N N . PHE A 1 204 ? 11.662 1.897 -8.727 1.00 76.81 204 PHE A N 1
ATOM 1583 C CA . PHE A 1 204 ? 11.170 3.181 -8.245 1.00 76.81 204 PHE A CA 1
ATOM 1584 C C . PHE A 1 204 ? 9.794 3.093 -7.580 1.00 76.81 204 PHE A C 1
ATOM 1586 O O . PHE A 1 204 ? 9.553 3.749 -6.568 1.00 76.81 204 PHE A O 1
ATOM 1593 N N . ILE A 1 205 ? 8.880 2.284 -8.125 1.00 75.75 205 ILE A N 1
ATOM 1594 C CA . ILE A 1 205 ? 7.571 2.048 -7.501 1.00 75.75 205 ILE A CA 1
ATOM 1595 C C . ILE A 1 205 ? 7.775 1.428 -6.117 1.00 75.75 205 ILE A C 1
ATOM 1597 O O . ILE A 1 205 ? 7.194 1.890 -5.135 1.00 75.75 205 ILE A O 1
ATOM 1601 N N . TRP A 1 206 ? 8.627 0.406 -6.032 1.00 78.06 206 TRP A N 1
ATOM 1602 C CA . TRP A 1 206 ? 8.938 -0.263 -4.776 1.00 78.06 206 TRP A CA 1
ATOM 1603 C C . TRP A 1 206 ? 9.558 0.686 -3.744 1.00 78.06 206 TRP A C 1
ATOM 1605 O O . TRP A 1 206 ? 9.052 0.769 -2.622 1.00 78.06 206 TRP A O 1
ATOM 1615 N N . THR A 1 207 ? 10.616 1.414 -4.113 1.00 79.31 207 THR A N 1
ATOM 1616 C CA . THR A 1 207 ? 11.322 2.319 -3.198 1.00 79.31 207 THR A CA 1
ATOM 1617 C C . THR A 1 207 ? 10.406 3.432 -2.710 1.00 79.31 207 THR A C 1
ATOM 1619 O O . THR A 1 207 ? 10.411 3.715 -1.518 1.00 79.31 207 THR A O 1
ATOM 1622 N N . ASN A 1 208 ? 9.558 4.009 -3.569 1.00 74.25 208 ASN A N 1
ATOM 1623 C CA . ASN A 1 208 ? 8.599 5.040 -3.162 1.00 74.25 208 ASN A CA 1
ATOM 1624 C C . ASN A 1 208 ? 7.536 4.520 -2.193 1.00 74.25 208 ASN A C 1
ATOM 1626 O O . ASN A 1 208 ? 7.233 5.178 -1.194 1.00 74.25 208 ASN A O 1
ATOM 1630 N N . LEU A 1 209 ? 6.971 3.342 -2.465 1.00 74.62 209 LEU A N 1
ATOM 1631 C CA . LEU A 1 209 ? 5.967 2.751 -1.585 1.00 74.62 209 LEU A CA 1
ATOM 1632 C C . LEU A 1 209 ? 6.568 2.439 -0.215 1.00 74.62 209 LEU A C 1
ATOM 1634 O O . LEU A 1 209 ? 5.999 2.819 0.806 1.00 74.62 209 LEU A O 1
ATOM 1638 N N . ASP A 1 210 ? 7.738 1.806 -0.171 1.00 78.06 210 ASP A N 1
ATOM 1639 C CA . ASP A 1 210 ? 8.384 1.466 1.098 1.00 78.06 210 ASP A CA 1
ATOM 1640 C C . ASP A 1 210 ? 8.924 2.719 1.818 1.00 78.06 210 ASP A C 1
ATOM 1642 O O . ASP A 1 210 ? 8.888 2.781 3.047 1.00 78.06 210 ASP A O 1
ATOM 1646 N N . LEU A 1 211 ? 9.341 3.759 1.079 1.00 80.06 211 LEU A N 1
ATOM 1647 C CA . LEU A 1 211 ? 9.719 5.065 1.629 1.00 80.06 211 LEU A CA 1
ATOM 1648 C C . LEU A 1 211 ? 8.540 5.728 2.343 1.00 80.06 211 LEU A C 1
ATOM 1650 O O . LEU A 1 211 ? 8.716 6.215 3.456 1.00 80.06 211 LEU A O 1
ATOM 1654 N N . SER A 1 212 ? 7.337 5.697 1.759 1.00 72.44 212 SER A N 1
ATOM 1655 C CA . SER A 1 212 ? 6.138 6.234 2.420 1.00 72.44 212 SER A CA 1
ATOM 1656 C C . SER A 1 212 ? 5.865 5.541 3.766 1.00 72.44 212 SER A C 1
ATOM 1658 O O . SER A 1 212 ? 5.586 6.207 4.764 1.00 72.44 212 SER A O 1
ATOM 1660 N N . GLY A 1 213 ? 6.067 4.220 3.835 1.00 74.94 213 GLY A N 1
ATOM 1661 C CA . GLY A 1 213 ? 6.003 3.457 5.083 1.00 74.94 213 GLY A CA 1
ATOM 1662 C C . GLY A 1 213 ? 7.106 3.827 6.074 1.00 74.94 213 GLY A C 1
ATOM 1663 O O . GLY A 1 213 ? 6.844 3.963 7.266 1.00 74.94 213 GLY A O 1
ATOM 1664 N N . CYS A 1 214 ? 8.335 4.046 5.599 1.00 81.62 214 CYS A N 1
ATOM 1665 C CA . CYS A 1 214 ? 9.445 4.498 6.443 1.00 81.62 214 CYS A CA 1
ATOM 1666 C C . CYS A 1 214 ? 9.190 5.894 7.035 1.00 81.62 214 CYS A C 1
ATOM 1668 O O . CYS A 1 214 ? 9.485 6.121 8.207 1.00 81.62 214 CYS A O 1
ATOM 1670 N N . LEU A 1 215 ? 8.600 6.811 6.264 1.00 80.25 215 LEU A N 1
ATOM 1671 C CA . LEU A 1 215 ? 8.218 8.140 6.750 1.00 80.25 215 LEU A CA 1
ATOM 1672 C C . LEU A 1 215 ? 7.138 8.055 7.835 1.00 80.25 215 LEU A C 1
ATOM 1674 O O . LEU A 1 215 ? 7.254 8.729 8.857 1.00 80.25 215 LEU A O 1
ATOM 1678 N N . LEU A 1 216 ? 6.137 7.184 7.667 1.00 78.38 216 LEU A N 1
ATOM 1679 C CA . LEU A 1 216 ? 5.130 6.929 8.703 1.00 78.38 216 LEU A CA 1
ATOM 1680 C C . LEU A 1 216 ? 5.757 6.350 9.983 1.00 78.38 216 LEU A C 1
ATOM 1682 O O . LEU A 1 216 ? 5.419 6.784 11.085 1.00 78.38 216 LEU A O 1
ATOM 1686 N N . ARG A 1 217 ? 6.713 5.421 9.846 1.00 84.56 217 ARG A N 1
ATOM 1687 C CA . ARG A 1 217 ? 7.488 4.880 10.976 1.00 84.56 217 ARG A CA 1
ATOM 1688 C C . ARG A 1 217 ? 8.226 5.993 11.728 1.00 84.56 217 ARG A C 1
ATOM 1690 O O . ARG A 1 217 ? 8.130 6.061 12.951 1.00 84.56 217 ARG A O 1
ATOM 1697 N N . ILE A 1 218 ? 8.909 6.893 11.014 1.00 86.94 218 ILE A N 1
ATOM 1698 C CA . ILE A 1 218 ? 9.600 8.049 11.615 1.00 86.94 218 ILE A CA 1
ATOM 1699 C C . ILE A 1 218 ? 8.610 8.979 12.320 1.00 86.94 218 ILE A C 1
ATOM 1701 O O . ILE A 1 218 ? 8.880 9.424 13.433 1.00 86.94 218 ILE A O 1
ATOM 1705 N N . PHE A 1 219 ? 7.458 9.247 11.707 1.00 82.06 219 PHE A N 1
ATOM 1706 C CA . PHE A 1 219 ? 6.424 10.097 12.291 1.00 82.06 219 PHE A CA 1
ATOM 1707 C C . PHE A 1 219 ? 5.889 9.536 13.617 1.00 82.06 219 PHE A C 1
ATOM 1709 O O . PHE A 1 219 ? 5.829 10.259 14.610 1.00 82.06 219 PHE A O 1
ATOM 1716 N N . LEU A 1 220 ? 5.569 8.239 13.675 1.00 82.38 220 LEU A N 1
ATOM 1717 C CA . LEU A 1 220 ? 5.107 7.590 14.909 1.00 82.38 220 LEU A CA 1
ATOM 1718 C C . LEU A 1 220 ? 6.193 7.546 15.989 1.00 82.38 220 LEU A C 1
ATOM 1720 O O . LEU A 1 220 ? 5.903 7.794 17.160 1.00 82.38 220 LEU A O 1
ATOM 1724 N N . PHE A 1 221 ? 7.445 7.295 15.599 1.00 87.56 221 PHE A N 1
ATOM 1725 C CA . PHE A 1 221 ? 8.583 7.415 16.508 1.00 87.56 221 PHE A CA 1
ATOM 1726 C C . PHE A 1 221 ? 8.692 8.837 17.076 1.00 87.56 221 PHE A C 1
ATOM 1728 O O . PHE A 1 221 ? 8.822 9.001 18.287 1.00 87.56 221 PHE A O 1
ATOM 1735 N N . ALA A 1 222 ? 8.573 9.867 16.233 1.00 86.06 222 ALA A N 1
ATOM 1736 C CA . ALA A 1 222 ? 8.625 11.261 16.661 1.00 86.06 222 ALA A CA 1
ATOM 1737 C C . ALA A 1 222 ? 7.495 11.601 17.643 1.00 86.06 222 ALA A C 1
ATOM 1739 O O . ALA A 1 222 ? 7.769 12.192 18.684 1.00 86.06 222 ALA A O 1
ATOM 1740 N N . ILE A 1 223 ? 6.257 11.166 17.375 1.00 84.38 223 ILE A N 1
ATOM 1741 C CA . ILE A 1 223 ? 5.130 11.324 18.311 1.00 84.38 223 ILE A CA 1
ATOM 1742 C C . ILE A 1 223 ? 5.462 10.693 19.663 1.00 84.38 223 ILE A C 1
ATOM 1744 O O . ILE A 1 223 ? 5.319 11.346 20.695 1.00 84.38 223 ILE A O 1
ATOM 1748 N N . LYS A 1 224 ? 5.933 9.440 19.669 1.00 86.62 224 LYS A N 1
ATOM 1749 C CA . LYS A 1 224 ? 6.264 8.723 20.906 1.00 86.62 224 LYS A CA 1
ATOM 1750 C C . LYS A 1 224 ? 7.393 9.415 21.678 1.00 86.62 224 LYS A C 1
ATOM 1752 O O . LYS A 1 224 ? 7.316 9.541 22.898 1.00 86.62 224 LYS A O 1
ATOM 1757 N N . MET A 1 225 ? 8.410 9.917 20.981 1.00 89.19 225 MET A N 1
ATOM 1758 C CA . MET A 1 225 ? 9.522 10.644 21.595 1.00 89.19 225 MET A CA 1
ATOM 1759 C C . MET A 1 225 ? 9.102 12.000 22.160 1.00 89.19 225 MET A C 1
ATOM 1761 O O . MET A 1 225 ? 9.474 12.324 23.285 1.00 89.19 225 MET A O 1
ATOM 1765 N N . VAL A 1 226 ? 8.291 12.770 21.430 1.00 85.75 226 VAL A N 1
ATOM 1766 C CA . VAL A 1 226 ? 7.713 14.026 21.930 1.00 85.75 226 VAL A CA 1
ATOM 1767 C C . VAL A 1 226 ? 6.854 13.756 23.161 1.00 85.75 226 VAL A C 1
ATOM 1769 O O . VAL A 1 226 ? 6.985 14.465 24.153 1.00 85.75 226 VAL A O 1
ATOM 1772 N N . ASN A 1 227 ? 6.039 12.698 23.137 1.00 85.75 227 ASN A N 1
ATOM 1773 C CA . ASN A 1 227 ? 5.209 12.299 24.269 1.00 85.75 227 ASN A CA 1
ATOM 1774 C C . ASN A 1 227 ? 6.046 11.965 25.514 1.00 85.75 227 ASN A C 1
ATOM 1776 O O . ASN A 1 227 ? 5.720 12.420 26.608 1.00 85.75 227 ASN A O 1
ATOM 1780 N N . ARG A 1 228 ? 7.162 11.242 25.357 1.00 86.00 228 ARG A N 1
ATOM 1781 C CA . ARG A 1 228 ? 8.100 10.964 26.458 1.00 86.00 228 ARG A CA 1
ATOM 1782 C C . ARG A 1 228 ? 8.754 12.217 27.009 1.00 86.00 228 ARG A C 1
ATOM 1784 O O . ARG A 1 228 ? 8.795 12.394 28.223 1.00 86.00 228 ARG A O 1
ATOM 1791 N N . SER A 1 229 ? 9.238 13.087 26.128 1.00 85.56 229 SER A N 1
ATOM 1792 C CA . SER A 1 229 ? 9.835 14.361 26.529 1.00 85.56 229 SER A CA 1
ATOM 1793 C C . SER A 1 229 ? 8.823 15.224 27.280 1.00 85.56 229 SER A C 1
ATOM 1795 O O . SER A 1 229 ? 9.139 15.757 28.338 1.00 85.56 229 SER A O 1
ATOM 1797 N N . LEU A 1 230 ? 7.582 15.299 26.790 1.00 83.75 230 LEU A N 1
ATOM 1798 C CA . LEU A 1 230 ? 6.497 16.033 27.438 1.00 83.75 230 LEU A CA 1
ATOM 1799 C C . LEU A 1 230 ? 6.142 15.433 28.806 1.00 83.75 230 LEU A C 1
ATOM 1801 O O . LEU A 1 230 ? 6.005 16.177 29.772 1.00 83.75 230 LEU A O 1
ATOM 1805 N N . SER A 1 231 ? 6.069 14.102 28.903 1.00 81.94 231 SER A N 1
ATOM 1806 C CA . SER A 1 231 ? 5.803 13.388 30.162 1.00 81.94 231 SER A CA 1
ATOM 1807 C C . SER A 1 231 ? 6.908 13.628 31.198 1.00 81.94 231 SER A C 1
ATOM 1809 O O . SER A 1 231 ? 6.629 13.778 32.384 1.00 81.94 231 SER A O 1
ATOM 1811 N N . SER A 1 232 ? 8.166 13.714 30.749 1.00 82.56 232 SER A N 1
ATOM 1812 C CA . SER A 1 232 ? 9.309 14.040 31.608 1.00 82.56 232 SER A CA 1
ATOM 1813 C C . SER A 1 232 ? 9.322 15.503 32.057 1.00 82.56 232 SER A C 1
ATOM 1815 O O . SER A 1 232 ? 9.780 15.784 33.161 1.00 82.56 232 SER A O 1
ATOM 1817 N N . LEU A 1 233 ? 8.875 16.434 31.207 1.00 83.69 233 LEU A N 1
ATOM 1818 C CA . LEU A 1 233 ? 8.891 17.874 31.489 1.00 83.69 233 LEU A CA 1
ATOM 1819 C C . LEU A 1 233 ? 7.689 18.327 32.327 1.00 83.69 233 LEU A C 1
ATOM 1821 O O . LEU A 1 233 ? 7.831 19.238 33.139 1.00 83.69 233 LEU A O 1
ATOM 1825 N N . LEU A 1 234 ? 6.523 17.692 32.163 1.00 81.81 234 LEU A N 1
ATOM 1826 C CA . LEU A 1 234 ? 5.290 17.999 32.899 1.00 81.81 234 LEU A CA 1
ATOM 1827 C C . LEU A 1 234 ? 4.701 16.739 33.566 1.00 81.81 234 LEU A C 1
ATOM 1829 O O . LEU A 1 234 ? 3.668 16.221 33.126 1.00 81.81 234 LEU A O 1
ATOM 1833 N N . PRO A 1 235 ? 5.306 16.260 34.672 1.00 71.38 235 PRO A N 1
ATOM 1834 C CA . PRO A 1 235 ? 4.874 15.032 35.344 1.00 71.38 235 PRO A CA 1
ATOM 1835 C C . PRO A 1 235 ? 3.456 15.114 35.925 1.00 71.38 235 PRO A C 1
ATOM 1837 O O . PRO A 1 235 ? 2.793 14.090 36.070 1.00 71.38 235 PRO A O 1
ATOM 1840 N N . SER A 1 236 ? 2.987 16.320 36.267 1.00 68.44 236 SER A N 1
ATOM 1841 C CA . SER A 1 236 ? 1.645 16.558 36.813 1.00 68.44 236 SER A CA 1
ATOM 1842 C C . SER A 1 236 ? 0.544 16.271 35.791 1.00 68.44 236 SER A C 1
ATOM 1844 O O . SER A 1 236 ? -0.408 15.576 36.113 1.00 68.44 236 SER A O 1
ATOM 1846 N N . ILE A 1 237 ? 0.709 16.718 34.542 1.00 65.06 237 ILE A N 1
ATOM 1847 C CA . ILE A 1 237 ? -0.258 16.484 33.454 1.00 65.06 237 ILE A CA 1
ATOM 1848 C C . ILE A 1 237 ? -0.252 15.010 33.028 1.00 65.06 237 ILE A C 1
ATOM 1850 O O . ILE A 1 237 ? -1.296 14.432 32.736 1.00 65.06 237 ILE A O 1
ATOM 1854 N N . SER A 1 238 ? 0.927 14.379 33.024 1.00 59.78 238 SER A N 1
ATOM 1855 C CA . SER A 1 238 ? 1.075 12.979 32.616 1.00 59.78 238 SER A CA 1
ATOM 1856 C C . SER A 1 238 ? 0.398 11.992 33.571 1.00 59.78 238 SER A C 1
ATOM 1858 O O . SER A 1 238 ? -0.082 10.958 33.114 1.00 59.78 238 SER A O 1
ATOM 1860 N N . LYS A 1 239 ? 0.370 12.277 34.882 1.00 61.38 239 LYS A N 1
ATOM 1861 C CA . LYS A 1 239 ? -0.244 11.385 35.882 1.00 61.38 239 LYS A CA 1
ATOM 1862 C C . LYS A 1 239 ? -1.766 11.325 35.774 1.00 61.38 239 LYS A C 1
ATOM 1864 O O . LYS A 1 239 ? -2.341 10.266 36.007 1.00 61.38 239 LYS A O 1
ATOM 1869 N N . ASP A 1 240 ? -2.391 12.425 35.372 1.00 62.06 240 ASP A N 1
ATOM 1870 C CA . ASP A 1 240 ? -3.850 12.538 35.311 1.00 62.06 240 ASP A CA 1
ATOM 1871 C C . ASP A 1 240 ? -4.425 12.100 33.954 1.00 62.06 240 ASP A C 1
ATOM 1873 O O . ASP A 1 240 ? -5.643 12.027 33.780 1.00 62.06 240 ASP A O 1
ATOM 1877 N N . GLN A 1 241 ? -3.565 11.779 32.977 1.00 70.88 241 GLN A N 1
ATOM 1878 C CA . GLN A 1 241 ? -3.984 11.510 31.606 1.00 70.88 241 GLN A CA 1
ATOM 1879 C C . GLN A 1 241 ? -3.555 10.104 31.131 1.00 70.88 241 GLN A C 1
ATOM 1881 O O . GLN A 1 241 ? -2.467 9.935 30.573 1.00 70.88 241 GLN A O 1
ATOM 1886 N N . PRO A 1 242 ? -4.432 9.081 31.240 1.00 69.62 242 PRO A N 1
ATOM 1887 C CA . PRO A 1 242 ? -4.107 7.685 30.893 1.00 69.62 242 PRO A CA 1
ATOM 1888 C C . PRO A 1 242 ? -3.740 7.485 29.411 1.00 69.62 242 PRO A C 1
ATOM 1890 O O . PRO A 1 242 ? -3.170 6.466 29.021 1.00 69.62 242 PRO A O 1
ATOM 1893 N N . LEU A 1 243 ? -4.061 8.467 28.567 1.00 70.12 243 LEU A N 1
ATOM 1894 C CA . LEU A 1 243 ? -3.766 8.476 27.139 1.00 70.12 243 LEU A CA 1
ATOM 1895 C C . LEU A 1 243 ? -2.268 8.653 26.851 1.00 70.12 243 LEU A C 1
ATOM 1897 O O . LEU A 1 243 ? -1.739 7.951 25.989 1.00 70.12 243 LEU A O 1
ATOM 1901 N N . LEU A 1 244 ? -1.582 9.547 27.572 1.00 72.12 244 LEU A N 1
ATOM 1902 C CA . LEU A 1 244 ? -0.142 9.778 27.390 1.00 72.12 244 LEU A CA 1
ATOM 1903 C C . LEU A 1 244 ? 0.654 8.542 27.813 1.00 72.12 244 LEU A C 1
ATOM 1905 O O . LEU A 1 244 ? 1.602 8.149 27.132 1.00 72.12 244 LEU A O 1
ATOM 1909 N N . GLU A 1 245 ? 0.213 7.888 28.885 1.00 73.62 245 GLU A N 1
ATOM 1910 C CA . GLU A 1 245 ? 0.822 6.655 29.373 1.00 73.62 245 GLU A CA 1
ATOM 1911 C C . GLU A 1 245 ? 0.668 5.516 28.359 1.00 73.62 245 GLU A C 1
ATOM 1913 O O . GLU A 1 245 ? 1.634 4.824 28.032 1.00 73.62 245 GLU A O 1
ATOM 1918 N N . LYS A 1 246 ? -0.516 5.394 27.745 1.00 76.25 246 LYS A N 1
ATOM 1919 C CA . LYS A 1 246 ? -0.747 4.415 26.681 1.00 76.25 246 LYS A CA 1
ATOM 1920 C C . LYS A 1 246 ? 0.188 4.629 25.490 1.00 76.25 246 LYS A C 1
ATOM 1922 O O . LYS A 1 246 ? 0.715 3.649 24.978 1.00 76.25 246 LYS A O 1
ATOM 1927 N N . ILE A 1 247 ? 0.437 5.878 25.075 1.00 77.75 247 ILE A N 1
ATOM 1928 C CA . ILE A 1 247 ? 1.360 6.193 23.966 1.00 77.75 247 ILE A CA 1
ATOM 1929 C C . ILE A 1 247 ? 2.797 5.755 24.284 1.00 77.75 247 ILE A C 1
ATOM 1931 O O . ILE A 1 247 ? 3.491 5.219 23.417 1.00 77.75 247 ILE A O 1
ATOM 1935 N N . ASN A 1 248 ? 3.243 5.930 25.530 1.00 79.69 248 ASN A N 1
ATOM 1936 C CA . ASN A 1 248 ? 4.583 5.523 25.961 1.00 79.69 248 ASN A CA 1
ATOM 1937 C C . ASN A 1 248 ? 4.799 4.003 25.892 1.00 79.69 248 ASN A C 1
ATOM 1939 O O . ASN A 1 248 ? 5.930 3.565 25.646 1.00 79.69 248 ASN A O 1
ATOM 1943 N N . GLN A 1 249 ? 3.726 3.230 26.067 1.00 80.19 249 GLN A N 1
ATOM 1944 C CA . GLN A 1 249 ? 3.721 1.766 26.096 1.00 80.19 249 GLN A CA 1
ATOM 1945 C C . GLN A 1 249 ? 3.457 1.112 24.725 1.00 80.19 249 GLN A C 1
ATOM 1947 O O . GLN A 1 249 ? 3.479 -0.113 24.616 1.00 80.19 249 GLN A O 1
ATOM 1952 N N . ILE A 1 250 ? 3.235 1.903 23.668 1.00 81.50 250 ILE A N 1
ATOM 1953 C CA . ILE A 1 250 ? 3.036 1.390 22.303 1.00 81.50 250 ILE A CA 1
ATOM 1954 C C . ILE A 1 250 ? 4.291 0.650 21.825 1.00 81.50 250 ILE A C 1
ATOM 1956 O O . ILE A 1 250 ? 5.386 1.220 21.835 1.00 81.50 250 ILE A O 1
ATOM 1960 N N . ASP A 1 251 ? 4.141 -0.574 21.319 1.00 82.00 251 ASP A N 1
ATOM 1961 C CA . ASP A 1 251 ? 5.195 -1.240 20.549 1.00 82.00 251 ASP A CA 1
ATOM 1962 C C . ASP A 1 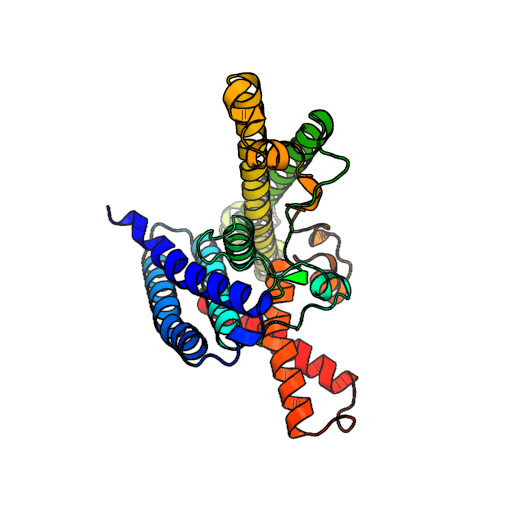251 ? 5.169 -0.716 19.105 1.00 82.00 251 ASP A C 1
ATOM 1964 O O . ASP A 1 251 ? 4.229 -0.956 18.339 1.00 82.00 251 ASP A O 1
ATOM 1968 N N . LEU A 1 252 ? 6.197 0.055 18.736 1.00 80.19 252 LEU A N 1
ATOM 1969 C CA . LEU A 1 252 ? 6.284 0.684 17.417 1.00 80.19 252 LEU A CA 1
ATOM 1970 C C . LEU A 1 252 ? 6.437 -0.345 16.288 1.00 80.19 252 LEU A C 1
ATOM 1972 O O . LEU A 1 252 ? 5.898 -0.129 15.202 1.00 80.19 252 LEU A O 1
ATOM 1976 N N . ASP A 1 253 ? 7.153 -1.450 16.521 1.00 79.00 253 ASP A N 1
ATOM 1977 C CA . ASP A 1 253 ? 7.401 -2.462 15.487 1.00 79.00 253 ASP A CA 1
ATOM 1978 C C . ASP A 1 253 ? 6.126 -3.268 15.186 1.00 79.00 253 ASP A C 1
ATOM 1980 O O . ASP A 1 253 ? 5.888 -3.606 14.025 1.00 79.00 253 ASP A O 1
ATOM 1984 N N . GLN A 1 254 ? 5.285 -3.513 16.198 1.00 75.06 254 GLN A N 1
ATOM 1985 C CA . GLN A 1 254 ? 3.961 -4.127 16.018 1.00 75.06 254 GLN A CA 1
ATOM 1986 C C . GLN A 1 254 ? 2.945 -3.153 15.410 1.00 75.06 254 GLN A C 1
ATOM 1988 O O . GLN A 1 254 ? 2.198 -3.513 14.502 1.00 75.06 254 GLN A O 1
ATOM 1993 N N . THR A 1 255 ? 2.956 -1.895 15.857 1.00 71.88 255 THR A N 1
ATOM 1994 C CA . THR A 1 255 ? 2.005 -0.874 15.393 1.00 71.88 255 THR A CA 1
ATOM 1995 C C . THR A 1 255 ? 2.266 -0.453 13.945 1.00 71.88 255 THR A C 1
ATOM 1997 O O . THR A 1 255 ? 1.334 -0.183 13.192 1.00 71.88 255 THR A O 1
ATOM 2000 N N . CYS A 1 256 ? 3.529 -0.371 13.523 1.00 73.06 256 CYS A N 1
ATOM 2001 C CA . CYS A 1 256 ? 3.885 0.069 12.176 1.00 73.06 256 CYS A CA 1
ATOM 2002 C C . CYS A 1 256 ? 4.998 -0.807 11.581 1.00 73.06 256 CYS A C 1
ATOM 2004 O O . CYS A 1 256 ? 6.156 -0.378 11.492 1.00 73.06 256 CYS A O 1
ATOM 2006 N N . PRO A 1 257 ? 4.681 -2.045 11.159 1.00 73.50 257 PRO A N 1
ATOM 2007 C CA . PRO A 1 257 ? 5.662 -2.939 10.557 1.00 73.50 257 PRO A CA 1
ATOM 2008 C C . PRO A 1 257 ? 6.161 -2.403 9.206 1.00 73.50 257 PRO A C 1
ATOM 2010 O O . PRO A 1 257 ? 5.506 -1.597 8.544 1.00 73.50 257 PRO A O 1
ATOM 2013 N N . ILE A 1 258 ? 7.340 -2.861 8.773 1.00 75.06 258 ILE A N 1
ATOM 2014 C CA . ILE A 1 258 ? 7.882 -2.527 7.446 1.00 75.06 258 ILE A CA 1
ATOM 2015 C C . ILE A 1 258 ? 6.922 -3.054 6.370 1.00 75.06 258 ILE A C 1
ATOM 2017 O O . ILE A 1 258 ? 6.543 -4.227 6.399 1.00 75.06 258 ILE A O 1
ATOM 2021 N N . LEU A 1 259 ? 6.567 -2.202 5.401 1.00 70.44 259 LEU A N 1
ATOM 2022 C CA . LEU A 1 259 ? 5.582 -2.525 4.360 1.00 70.44 259 LEU A CA 1
ATOM 2023 C C . LEU A 1 259 ? 6.028 -3.690 3.464 1.00 70.44 259 LEU A C 1
ATOM 2025 O O . LEU A 1 259 ? 5.205 -4.504 3.042 1.00 70.44 259 LEU A O 1
ATOM 2029 N N . PHE A 1 260 ? 7.333 -3.789 3.203 1.00 73.56 260 PHE A N 1
ATOM 2030 C CA . PHE A 1 260 ? 7.959 -4.897 2.484 1.00 73.56 260 PHE A CA 1
ATOM 2031 C C . PHE A 1 260 ? 8.871 -5.703 3.418 1.00 73.56 260 PHE A C 1
ATOM 2033 O O . PHE A 1 260 ? 10.075 -5.438 3.512 1.00 73.56 260 PHE A O 1
ATOM 2040 N N . GLN A 1 261 ? 8.312 -6.721 4.083 1.00 74.00 261 GLN A N 1
ATOM 2041 C CA . GLN A 1 261 ? 9.071 -7.620 4.969 1.00 74.00 261 GLN A CA 1
ATOM 2042 C C . GLN A 1 261 ? 10.243 -8.305 4.250 1.00 74.00 261 GLN A C 1
ATOM 2044 O O . GLN A 1 261 ? 11.312 -8.489 4.829 1.00 74.00 261 GLN A O 1
ATOM 2049 N N . LYS A 1 262 ? 10.057 -8.648 2.971 1.00 78.25 262 LYS A N 1
ATOM 2050 C CA . LYS A 1 262 ? 11.097 -9.185 2.089 1.00 78.25 262 LYS A CA 1
ATOM 2051 C C . LYS A 1 262 ? 11.263 -8.276 0.880 1.00 78.25 262 LYS A C 1
ATOM 2053 O O . LYS A 1 262 ? 10.306 -7.635 0.456 1.00 78.25 262 LYS A O 1
ATOM 2058 N N . THR A 1 263 ? 12.475 -8.202 0.336 1.00 75.38 263 THR A N 1
ATOM 2059 C CA . THR A 1 263 ? 12.714 -7.413 -0.880 1.00 75.38 263 THR A CA 1
ATOM 2060 C C . THR A 1 263 ? 12.139 -8.142 -2.102 1.00 75.38 263 THR A C 1
ATOM 2062 O O . THR A 1 263 ? 12.386 -9.342 -2.249 1.00 75.38 263 THR A O 1
ATOM 2065 N N . PRO A 1 264 ? 11.421 -7.448 -3.005 1.00 76.25 264 PRO A N 1
ATOM 2066 C CA . PRO A 1 264 ? 10.940 -8.019 -4.264 1.00 76.25 264 PRO A CA 1
ATOM 2067 C C . PRO A 1 264 ? 12.045 -8.684 -5.100 1.00 76.25 264 PRO A C 1
ATOM 2069 O O . PRO A 1 264 ? 11.782 -9.657 -5.800 1.00 76.25 264 PRO A O 1
ATOM 2072 N N . LEU A 1 265 ? 13.289 -8.213 -4.965 1.00 75.38 265 LEU A N 1
ATOM 2073 C CA . LEU A 1 265 ? 14.457 -8.705 -5.703 1.00 75.38 265 LEU A CA 1
ATOM 2074 C C . LEU A 1 265 ? 14.899 -10.122 -5.297 1.00 75.38 265 LEU A C 1
ATOM 2076 O O . LEU A 1 265 ? 15.635 -10.765 -6.034 1.00 75.38 265 LEU A O 1
ATOM 2080 N N . GLN A 1 266 ? 14.471 -10.617 -4.132 1.00 82.62 266 GLN A N 1
ATOM 2081 C CA . GLN A 1 266 ? 14.800 -11.970 -3.661 1.00 82.62 266 GLN A CA 1
ATOM 2082 C C . GLN A 1 266 ? 13.822 -13.045 -4.157 1.00 82.62 266 GLN A C 1
ATOM 2084 O O . GLN A 1 266 ? 14.039 -14.231 -3.902 1.00 82.62 266 GLN A O 1
ATOM 2089 N N . ALA A 1 267 ? 12.738 -12.659 -4.834 1.00 83.81 267 ALA A N 1
ATOM 2090 C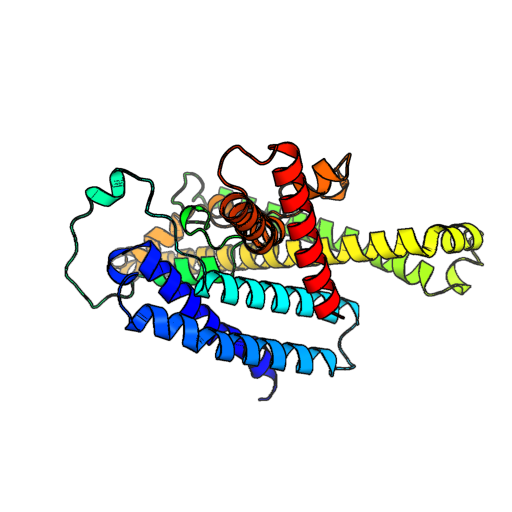 CA . ALA A 1 267 ? 11.733 -13.604 -5.297 1.00 83.81 267 ALA A CA 1
ATOM 2091 C C . ALA A 1 267 ? 12.282 -14.508 -6.412 1.00 83.81 267 ALA A C 1
ATOM 2093 O O . ALA A 1 267 ? 12.819 -14.023 -7.404 1.00 83.81 267 ALA A O 1
ATOM 2094 N N . LYS A 1 268 ? 12.089 -15.828 -6.290 1.00 87.00 268 LYS A N 1
ATOM 2095 C CA . LYS A 1 268 ? 12.563 -16.808 -7.287 1.00 87.00 268 LYS A CA 1
ATOM 2096 C C . LYS A 1 268 ? 11.535 -17.118 -8.374 1.00 87.00 268 LYS A C 1
ATOM 2098 O O . LYS A 1 268 ? 11.822 -17.847 -9.316 1.00 87.00 268 LYS A O 1
ATOM 2103 N N . SER A 1 269 ? 10.310 -16.619 -8.226 1.00 84.69 269 SER A N 1
ATOM 2104 C CA . SER A 1 269 ? 9.222 -16.819 -9.183 1.00 84.69 269 SER A CA 1
ATOM 2105 C C . SER A 1 269 ? 8.205 -15.685 -9.107 1.00 84.69 269 SER A C 1
ATOM 2107 O O . SER A 1 269 ? 8.090 -15.009 -8.084 1.00 84.69 269 SER A O 1
ATOM 2109 N N . MET A 1 270 ? 7.398 -15.531 -10.158 1.00 76.62 270 MET A N 1
ATOM 2110 C CA . MET A 1 270 ? 6.311 -14.547 -10.204 1.00 76.62 270 MET A CA 1
ATOM 2111 C C . MET A 1 270 ? 5.274 -14.776 -9.090 1.00 76.62 270 MET A C 1
ATOM 2113 O O . MET A 1 270 ? 4.787 -13.835 -8.467 1.00 76.62 270 MET A O 1
ATOM 2117 N N . THR A 1 271 ? 4.964 -16.037 -8.775 1.00 80.75 271 THR A N 1
ATOM 2118 C CA . THR A 1 271 ? 4.051 -16.381 -7.674 1.00 80.75 271 THR A CA 1
ATOM 2119 C C . THR A 1 271 ? 4.634 -16.003 -6.316 1.00 80.75 271 THR A C 1
ATOM 2121 O O . THR A 1 271 ? 3.916 -15.503 -5.453 1.00 80.75 271 THR A O 1
ATOM 2124 N N . GLU A 1 272 ? 5.932 -16.219 -6.112 1.00 83.06 272 GLU A N 1
ATOM 2125 C CA . GLU A 1 272 ? 6.615 -15.842 -4.877 1.00 83.06 272 GLU A CA 1
ATOM 2126 C C . GLU A 1 272 ? 6.781 -14.321 -4.743 1.00 83.06 272 GLU A C 1
ATOM 2128 O O . GLU A 1 272 ? 6.669 -13.793 -3.630 1.00 83.06 272 GLU A O 1
ATOM 2133 N N . PHE A 1 273 ? 6.978 -13.625 -5.865 1.00 82.31 273 PHE A N 1
ATOM 2134 C CA . PHE A 1 273 ? 7.016 -12.171 -5.948 1.00 82.31 273 PHE A CA 1
ATOM 2135 C C . PHE A 1 273 ? 5.697 -11.582 -5.442 1.00 82.31 273 PHE A C 1
ATOM 2137 O O . PHE A 1 273 ? 5.664 -11.018 -4.352 1.00 82.31 273 PHE A O 1
ATOM 2144 N N . TRP A 1 274 ? 4.581 -11.823 -6.136 1.00 76.00 274 TRP A N 1
ATOM 2145 C CA . TRP A 1 274 ? 3.263 -11.295 -5.747 1.00 76.00 274 TRP A CA 1
ATOM 2146 C C . TRP A 1 274 ? 2.727 -11.893 -4.440 1.00 76.00 274 TRP A C 1
ATOM 2148 O O . TRP A 1 274 ? 1.910 -11.292 -3.742 1.00 76.00 274 TRP A O 1
ATOM 2158 N N . GLY A 1 275 ? 3.163 -13.105 -4.101 1.00 75.31 275 GLY A N 1
ATOM 2159 C CA . GLY A 1 275 ? 2.707 -13.823 -2.921 1.00 75.31 275 GLY A CA 1
ATOM 2160 C C . GLY A 1 275 ? 3.323 -13.312 -1.623 1.00 75.31 275 GLY A C 1
ATOM 2161 O O . GLY A 1 275 ? 2.585 -13.124 -0.653 1.00 75.31 275 GLY A O 1
ATOM 2162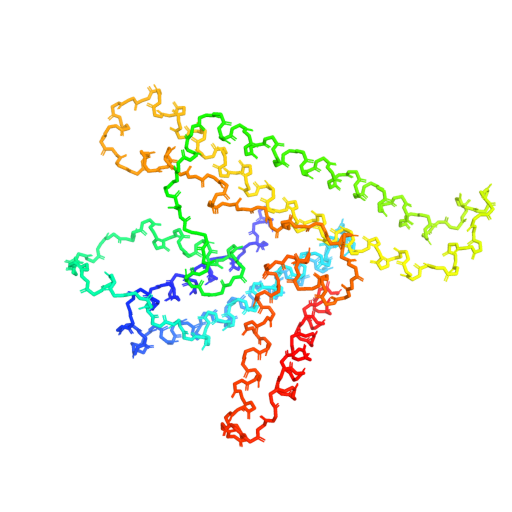 N N . ARG A 1 276 ? 4.651 -13.135 -1.593 1.00 79.81 276 ARG A N 1
ATOM 2163 C CA . ARG A 1 276 ? 5.436 -13.000 -0.351 1.00 79.81 276 ARG A CA 1
ATOM 2164 C C . ARG A 1 276 ? 6.421 -11.832 -0.330 1.00 79.81 276 ARG A C 1
ATOM 2166 O O . ARG A 1 276 ? 6.873 -11.479 0.754 1.00 79.81 276 ARG A O 1
ATOM 2173 N N . HIS A 1 277 ? 6.804 -11.297 -1.487 1.00 79.06 277 HIS A N 1
ATOM 2174 C CA . HIS A 1 277 ? 7.857 -10.277 -1.575 1.00 79.06 277 HIS A CA 1
ATOM 2175 C C . HIS A 1 277 ? 7.336 -8.921 -2.051 1.00 79.06 277 HIS A C 1
ATOM 2177 O O . HIS A 1 277 ? 7.966 -7.900 -1.804 1.00 79.06 277 HIS A O 1
ATOM 2183 N N . TRP A 1 278 ? 6.173 -8.894 -2.694 1.00 75.81 278 TRP A N 1
ATOM 2184 C CA . TRP A 1 278 ? 5.444 -7.679 -3.000 1.00 75.81 278 TRP A CA 1
ATOM 2185 C C . TRP A 1 278 ? 4.597 -7.263 -1.800 1.00 75.81 278 TRP A C 1
ATOM 2187 O O . TRP A 1 278 ? 4.046 -8.112 -1.097 1.00 75.81 278 TRP A O 1
ATOM 2197 N N . HIS A 1 279 ? 4.490 -5.958 -1.557 1.00 70.88 279 HIS A N 1
ATOM 2198 C CA . HIS A 1 279 ? 3.776 -5.453 -0.389 1.00 70.88 279 HIS A CA 1
ATOM 2199 C C . HIS A 1 279 ? 2.327 -5.933 -0.313 1.00 70.88 279 HIS A C 1
ATOM 2201 O O . HIS A 1 279 ? 1.570 -5.948 -1.290 1.00 70.88 279 HIS A O 1
ATOM 2207 N N . HIS A 1 280 ? 1.930 -6.252 0.914 1.00 67.06 280 HIS A N 1
ATOM 2208 C CA . HIS A 1 280 ? 0.576 -6.675 1.242 1.00 67.06 280 HIS A CA 1
ATOM 2209 C C . HIS A 1 280 ? -0.453 -5.551 1.066 1.00 67.06 280 HIS A C 1
ATOM 2211 O O . HIS A 1 280 ? -1.638 -5.845 0.961 1.00 67.06 280 HIS A O 1
ATOM 2217 N N . LEU A 1 281 ? -0.009 -4.288 0.985 1.00 62.38 281 LEU A N 1
ATOM 2218 C CA . LEU A 1 281 ? -0.879 -3.116 0.901 1.00 62.38 281 LEU A CA 1
ATOM 2219 C C . LEU A 1 281 ? -1.742 -3.102 -0.357 1.00 62.38 281 LEU A C 1
ATOM 2221 O O . LEU A 1 281 ? -2.955 -3.259 -0.268 1.00 62.38 281 LEU A O 1
ATOM 2225 N N . ILE A 1 282 ? -1.125 -2.993 -1.529 1.00 68.38 282 ILE A N 1
ATOM 2226 C CA . ILE A 1 282 ? -1.872 -3.039 -2.790 1.00 68.38 282 ILE A CA 1
ATOM 2227 C C . ILE A 1 282 ? -2.413 -4.448 -3.052 1.00 68.38 282 ILE A C 1
ATOM 2229 O O . ILE A 1 282 ? -3.504 -4.594 -3.593 1.00 68.38 282 ILE A O 1
ATOM 2233 N N . LYS A 1 283 ? -1.702 -5.498 -2.619 1.00 74.12 283 LYS A N 1
ATOM 2234 C CA . LYS A 1 283 ? -2.154 -6.882 -2.796 1.00 74.12 283 LYS A CA 1
ATOM 2235 C C . LYS A 1 283 ? -3.513 -7.134 -2.133 1.00 74.12 283 LYS A C 1
ATOM 2237 O O . LYS A 1 283 ? -4.405 -7.651 -2.794 1.00 74.12 283 LYS A O 1
ATOM 2242 N N . ASN A 1 284 ? -3.673 -6.796 -0.852 1.00 75.19 284 ASN A N 1
ATOM 2243 C CA . ASN A 1 284 ? -4.924 -7.028 -0.125 1.00 75.19 284 ASN A CA 1
ATOM 2244 C C . ASN A 1 284 ? -6.061 -6.204 -0.726 1.00 75.19 284 ASN A C 1
ATOM 2246 O O . ASN A 1 284 ? -7.132 -6.750 -0.963 1.00 75.19 284 ASN A O 1
ATOM 2250 N N . LEU A 1 285 ? -5.795 -4.944 -1.073 1.00 73.50 285 LEU A N 1
ATOM 2251 C CA . LEU A 1 285 ? -6.771 -4.077 -1.723 1.00 73.50 285 LEU A CA 1
ATOM 2252 C C . LEU A 1 285 ? -7.258 -4.644 -3.069 1.00 73.50 285 LEU A C 1
ATOM 2254 O O . LEU A 1 285 ? -8.458 -4.697 -3.323 1.00 73.50 285 LEU A O 1
ATOM 2258 N N . ILE A 1 286 ? -6.342 -5.117 -3.917 1.00 79.31 286 ILE A N 1
ATOM 2259 C CA . ILE A 1 286 ? -6.678 -5.741 -5.205 1.00 79.31 286 ILE A CA 1
ATOM 2260 C C . ILE A 1 286 ? -7.455 -7.048 -5.002 1.00 79.31 286 ILE A C 1
ATOM 2262 O O . ILE A 1 286 ? -8.383 -7.347 -5.754 1.00 79.31 286 ILE A O 1
ATOM 2266 N N . LEU A 1 287 ? -7.085 -7.848 -4.001 1.00 81.44 287 LEU A N 1
ATOM 2267 C CA . LEU A 1 287 ? -7.810 -9.077 -3.688 1.00 81.44 287 LEU A CA 1
ATOM 2268 C C . LEU A 1 287 ? -9.227 -8.770 -3.190 1.00 81.44 287 LEU A C 1
ATOM 2270 O O . LEU A 1 287 ? -10.171 -9.405 -3.652 1.00 81.44 287 LEU A O 1
ATOM 2274 N N . GLU A 1 288 ? -9.385 -7.786 -2.306 1.00 81.50 288 GLU A N 1
ATOM 2275 C CA . GLU A 1 288 ? -10.676 -7.360 -1.758 1.00 81.50 288 GLU A CA 1
ATOM 2276 C C . GLU A 1 288 ? -11.586 -6.732 -2.810 1.00 81.50 288 GLU A C 1
ATOM 2278 O O . GLU A 1 288 ? -12.788 -6.968 -2.779 1.00 81.50 288 GLU A O 1
ATOM 2283 N N . ALA A 1 289 ? -11.037 -5.963 -3.751 1.00 78.81 289 ALA A N 1
ATOM 2284 C CA . ALA A 1 289 ? -11.843 -5.288 -4.761 1.00 78.81 289 ALA A CA 1
ATOM 2285 C C . ALA A 1 289 ? -12.034 -6.072 -6.061 1.00 78.81 289 ALA A C 1
ATOM 2287 O O . ALA A 1 289 ? -13.000 -5.835 -6.780 1.00 78.81 289 ALA A O 1
ATOM 2288 N N . GLY A 1 290 ? -11.117 -6.981 -6.385 1.00 81.62 290 GLY A N 1
ATOM 2289 C CA . GLY A 1 290 ? -11.170 -7.788 -7.600 1.00 81.62 290 GLY A CA 1
ATOM 2290 C C . GLY A 1 290 ? -11.536 -9.234 -7.301 1.00 81.62 290 GLY A C 1
ATOM 2291 O O . GLY A 1 290 ? -12.616 -9.702 -7.657 1.00 81.62 290 GLY A O 1
ATOM 2292 N N . ALA A 1 291 ? -10.629 -9.958 -6.642 1.00 83.19 291 ALA A N 1
ATOM 2293 C CA . ALA A 1 291 ? -10.744 -11.409 -6.502 1.00 83.19 291 ALA A CA 1
ATOM 2294 C C . ALA A 1 291 ? -11.975 -11.839 -5.685 1.00 83.19 291 ALA A C 1
ATOM 2296 O O . ALA A 1 291 ? -12.715 -12.725 -6.113 1.00 83.19 291 ALA A O 1
ATOM 2297 N N . VAL A 1 292 ? -12.212 -11.223 -4.526 1.00 83.50 292 VAL A N 1
ATOM 2298 C CA . VAL A 1 292 ? -13.308 -11.576 -3.607 1.00 83.50 292 VAL A CA 1
ATOM 2299 C C . VAL A 1 292 ? -14.695 -11.344 -4.223 1.00 83.50 292 VAL A C 1
ATOM 2301 O O . VAL A 1 292 ? -15.467 -12.307 -4.278 1.00 83.50 292 VAL A O 1
ATOM 2304 N N . PRO A 1 293 ? -15.048 -10.147 -4.731 1.00 82.06 293 PRO A N 1
ATOM 2305 C CA . PRO A 1 293 ? -16.378 -9.919 -5.289 1.00 82.06 293 PRO A CA 1
ATOM 2306 C C . PRO A 1 293 ? -16.608 -10.740 -6.557 1.00 82.06 293 PRO A C 1
ATOM 2308 O O . PRO A 1 293 ? -17.691 -11.294 -6.730 1.00 82.06 293 PRO A O 1
ATOM 2311 N N . PHE A 1 294 ? -15.591 -10.901 -7.409 1.00 84.62 294 PHE A N 1
ATOM 2312 C CA . PHE A 1 294 ? -15.736 -11.672 -8.641 1.00 84.62 294 PHE A CA 1
ATOM 2313 C C . PHE A 1 294 ? -15.924 -13.169 -8.376 1.00 84.62 294 PHE A C 1
ATOM 2315 O O . PHE A 1 294 ? -16.797 -13.803 -8.965 1.00 84.62 294 PHE A O 1
ATOM 2322 N N . THR A 1 295 ? -15.156 -13.746 -7.447 1.00 84.56 295 THR A N 1
ATOM 2323 C CA . THR A 1 295 ? -15.351 -15.152 -7.059 1.00 84.56 295 THR A CA 1
ATOM 2324 C C . THR A 1 295 ? -16.694 -15.368 -6.366 1.00 84.56 295 THR A C 1
ATOM 2326 O O . THR A 1 295 ? -17.370 -16.349 -6.665 1.00 84.56 295 THR A O 1
ATOM 2329 N N . SER A 1 296 ? -17.130 -14.429 -5.522 1.00 83.31 296 SER A N 1
ATOM 2330 C CA . SER A 1 296 ? -18.452 -14.475 -4.882 1.00 83.31 296 SER A CA 1
ATOM 2331 C C . SER A 1 296 ? -19.586 -14.409 -5.908 1.00 83.31 296 SER A C 1
ATOM 2333 O O . SER A 1 296 ? -20.526 -15.197 -5.836 1.00 83.31 296 SER A O 1
ATOM 2335 N N . PHE A 1 297 ? -19.472 -13.531 -6.909 1.00 84.25 297 PHE A N 1
ATOM 2336 C CA . PHE A 1 297 ? -20.422 -13.436 -8.016 1.00 84.25 297 PHE A CA 1
ATOM 2337 C C . PHE A 1 297 ? -20.510 -14.746 -8.806 1.00 84.25 297 PHE A C 1
ATOM 2339 O O . PHE A 1 297 ? -21.606 -15.239 -9.055 1.00 84.25 297 PHE A O 1
ATOM 2346 N N . LEU A 1 298 ? -19.374 -15.359 -9.149 1.00 85.56 298 LEU A N 1
ATOM 2347 C CA . LEU A 1 298 ? -19.366 -16.643 -9.854 1.00 85.56 298 LEU A CA 1
ATOM 2348 C C . LEU A 1 298 ? -20.014 -17.759 -9.024 1.00 85.56 298 LEU A C 1
ATOM 2350 O O . LEU A 1 298 ? -20.796 -18.545 -9.554 1.00 85.56 298 LEU A O 1
ATOM 2354 N N . VAL A 1 299 ? -19.745 -17.820 -7.719 1.00 86.88 299 VAL A N 1
ATOM 2355 C CA . VAL A 1 299 ? -20.411 -18.785 -6.829 1.00 86.88 299 VAL A CA 1
ATOM 2356 C C . VAL A 1 299 ? -21.918 -18.531 -6.760 1.00 86.88 299 VAL A C 1
ATOM 2358 O O . VAL A 1 299 ? -22.686 -19.489 -6.758 1.00 86.88 299 VAL A O 1
ATOM 2361 N N . TRP A 1 300 ? -22.351 -17.269 -6.753 1.00 86.19 300 TRP A N 1
ATOM 2362 C CA . TRP A 1 300 ? -23.768 -16.907 -6.761 1.00 86.19 300 TRP A CA 1
ATOM 2363 C C . TRP A 1 300 ? -24.471 -17.303 -8.071 1.00 86.19 300 TRP A C 1
ATOM 2365 O O . TRP A 1 300 ? -25.529 -17.923 -8.020 1.00 86.19 300 TRP A O 1
ATOM 2375 N N . VAL A 1 301 ? -23.870 -17.021 -9.233 1.00 86.06 301 VAL A N 1
ATOM 2376 C CA . VAL A 1 301 ? -24.451 -17.343 -10.553 1.00 86.06 301 VAL A CA 1
ATOM 2377 C C . VAL A 1 301 ? -24.512 -18.850 -10.799 1.00 86.06 301 VAL A C 1
ATOM 2379 O O . VAL A 1 301 ? -25.520 -19.369 -11.273 1.00 86.06 301 VAL A O 1
ATOM 2382 N N . PHE A 1 302 ? -23.423 -19.563 -10.513 1.00 85.56 302 PHE A N 1
ATOM 2383 C CA . PHE A 1 302 ? -23.288 -20.971 -10.891 1.00 85.56 302 PHE A CA 1
ATOM 2384 C C . PHE A 1 302 ? -23.658 -21.941 -9.761 1.00 85.56 302 PHE A C 1
ATOM 2386 O O . PHE A 1 302 ? -23.875 -23.124 -10.018 1.00 85.56 302 PHE A O 1
ATOM 2393 N N . GLY A 1 303 ? -23.787 -21.457 -8.527 1.00 77.62 303 GLY A N 1
ATOM 2394 C CA . GLY A 1 303 ? -24.087 -22.257 -7.344 1.00 77.62 303 GLY A CA 1
ATOM 2395 C C . GLY A 1 303 ? -22.842 -22.843 -6.674 1.00 77.62 303 GLY A C 1
ATOM 2396 O O . GLY A 1 303 ? -21.823 -23.149 -7.305 1.00 77.62 303 GLY A O 1
ATOM 2397 N N . THR A 1 304 ? -22.938 -23.032 -5.358 1.00 74.69 304 THR A N 1
ATOM 2398 C CA . THR A 1 304 ? -21.889 -23.637 -4.532 1.00 74.69 304 THR A CA 1
ATOM 2399 C C . THR A 1 304 ? -21.584 -25.066 -5.000 1.00 74.69 304 THR A C 1
ATOM 2401 O O . THR A 1 304 ? -22.478 -25.877 -5.221 1.00 74.69 304 THR A O 1
ATOM 2404 N N . GLY A 1 305 ? -20.300 -25.377 -5.203 1.00 69.06 305 GLY A N 1
ATOM 2405 C CA . GLY A 1 305 ? -19.835 -26.721 -5.580 1.00 69.06 305 GLY A CA 1
ATOM 2406 C C . GLY A 1 305 ? -19.917 -27.082 -7.070 1.00 69.06 305 GLY A C 1
ATOM 2407 O O . GLY A 1 305 ? -19.334 -28.091 -7.458 1.00 69.06 305 GLY A O 1
ATOM 2408 N N . LYS A 1 306 ? -20.560 -26.270 -7.925 1.00 77.19 306 LYS A N 1
ATOM 2409 C CA . LYS A 1 306 ? -20.607 -26.533 -9.381 1.00 77.19 306 LYS A CA 1
ATOM 2410 C C . LYS A 1 306 ? -19.355 -26.071 -10.127 1.00 77.19 306 LYS A C 1
ATOM 2412 O O . LYS A 1 306 ? -19.005 -26.627 -11.165 1.00 77.19 306 LYS A O 1
ATOM 2417 N N . LEU A 1 307 ? -18.670 -25.058 -9.603 1.00 80.38 307 LEU A N 1
ATOM 2418 C CA . LEU A 1 307 ? -17.414 -24.560 -10.158 1.00 80.38 307 LEU A CA 1
ATOM 2419 C C . LEU A 1 307 ? -16.225 -25.298 -9.548 1.00 80.38 307 LEU A C 1
ATOM 2421 O O . LEU A 1 307 ? -16.059 -25.343 -8.329 1.00 80.38 307 LEU A O 1
ATOM 2425 N N . HIS A 1 308 ? -15.347 -25.816 -10.406 1.00 86.38 308 HIS A N 1
ATOM 2426 C CA . HIS A 1 308 ? -14.112 -26.443 -9.953 1.00 86.38 308 HIS A CA 1
ATOM 2427 C C . HIS A 1 308 ? -13.220 -25.412 -9.221 1.00 86.38 308 HIS A C 1
ATOM 2429 O O . HIS A 1 308 ? -12.965 -24.334 -9.772 1.00 86.38 308 HIS A O 1
ATOM 2435 N N . PRO A 1 309 ? -12.652 -25.723 -8.037 1.00 84.56 309 PRO A N 1
ATOM 2436 C CA . PRO A 1 309 ? -11.893 -24.759 -7.230 1.00 84.56 309 PRO A CA 1
ATOM 2437 C C . PRO A 1 309 ? -10.729 -24.081 -7.965 1.00 84.56 309 PRO A C 1
ATOM 2439 O O . PRO A 1 309 ? -10.439 -22.907 -7.741 1.00 84.56 309 PRO A O 1
ATOM 2442 N N . LYS A 1 310 ? -10.066 -24.795 -8.888 1.00 86.88 310 LYS A N 1
ATOM 2443 C CA . LYS A 1 310 ? -8.993 -24.213 -9.718 1.00 86.88 310 LYS A CA 1
ATOM 2444 C C . LYS A 1 310 ? -9.509 -23.143 -10.686 1.00 86.88 310 LYS A C 1
ATOM 2446 O O . LYS A 1 310 ? -8.814 -22.153 -10.890 1.00 86.88 310 LYS A O 1
ATOM 2451 N N . ALA A 1 311 ? -10.704 -23.323 -11.250 1.00 84.94 311 ALA A N 1
ATOM 2452 C CA . ALA A 1 311 ? -11.308 -22.350 -12.159 1.00 84.94 311 ALA A CA 1
ATOM 2453 C C . ALA A 1 311 ? -11.711 -21.083 -11.397 1.00 84.94 311 ALA A C 1
ATOM 2455 O O . ALA A 1 311 ? -11.390 -19.980 -11.829 1.00 84.94 311 ALA A O 1
ATOM 2456 N N . LEU A 1 312 ? -12.302 -21.244 -10.208 1.00 85.69 312 LEU A N 1
ATOM 2457 C CA . LEU A 1 312 ? -12.632 -20.123 -9.327 1.00 85.69 312 LEU A CA 1
ATOM 2458 C C . LEU A 1 312 ? -11.374 -19.348 -8.902 1.00 85.69 312 LEU A C 1
ATOM 2460 O O . LEU A 1 312 ? -11.342 -18.121 -8.956 1.00 85.69 312 LEU A O 1
ATOM 2464 N N . ARG A 1 313 ? -10.300 -20.065 -8.548 1.00 84.88 313 ARG A N 1
ATOM 2465 C CA . ARG A 1 313 ? -9.009 -19.452 -8.215 1.00 84.88 313 ARG A CA 1
ATOM 2466 C C . ARG A 1 313 ? -8.415 -18.684 -9.396 1.00 84.88 313 ARG A C 1
ATOM 2468 O O . ARG A 1 313 ? -7.932 -17.574 -9.199 1.00 84.88 313 ARG A O 1
ATOM 2475 N N . LEU A 1 314 ? -8.442 -19.254 -10.602 1.00 86.81 314 LEU A N 1
ATOM 2476 C CA . LEU A 1 314 ? -7.946 -18.589 -11.808 1.00 86.81 314 LEU A CA 1
ATOM 2477 C C . LEU A 1 314 ? -8.751 -17.322 -12.114 1.00 86.81 314 LEU A C 1
ATOM 2479 O O . LEU A 1 314 ? -8.162 -16.273 -12.345 1.00 86.81 314 LEU A O 1
ATOM 2483 N N . ALA A 1 315 ? -10.079 -17.402 -12.040 1.00 85.31 315 ALA A N 1
ATOM 2484 C CA . ALA A 1 315 ? -10.975 -16.266 -12.221 1.00 85.31 315 ALA A CA 1
ATOM 2485 C C . ALA A 1 315 ? -10.683 -15.132 -11.224 1.00 85.31 315 ALA A C 1
ATOM 2487 O O . ALA A 1 315 ? -10.568 -13.975 -11.623 1.00 85.31 315 ALA A O 1
ATOM 2488 N N . GLY A 1 316 ? -10.484 -15.462 -9.944 1.00 85.00 316 GLY A N 1
ATOM 2489 C CA . GLY A 1 316 ? -10.094 -14.483 -8.928 1.00 85.00 316 GLY A CA 1
ATOM 2490 C C . GLY A 1 316 ? -8.731 -13.837 -9.204 1.00 85.00 316 GLY A C 1
ATOM 2491 O O . GLY A 1 316 ? -8.583 -12.629 -9.040 1.00 85.00 316 GLY A O 1
ATOM 2492 N N . ILE A 1 317 ? -7.746 -14.617 -9.667 1.00 85.25 317 ILE A N 1
ATOM 2493 C CA . ILE A 1 317 ? -6.426 -14.099 -10.063 1.00 85.25 317 ILE A CA 1
ATOM 2494 C C . ILE A 1 317 ? -6.555 -13.141 -11.254 1.00 85.25 317 ILE A C 1
ATOM 2496 O O . ILE A 1 317 ? -5.990 -12.052 -11.212 1.00 85.25 317 ILE A O 1
ATOM 2500 N N . LEU A 1 318 ? -7.311 -13.516 -12.289 1.00 85.69 318 LEU A N 1
ATOM 2501 C CA . LEU A 1 318 ? -7.532 -12.667 -13.460 1.00 85.69 318 LEU A CA 1
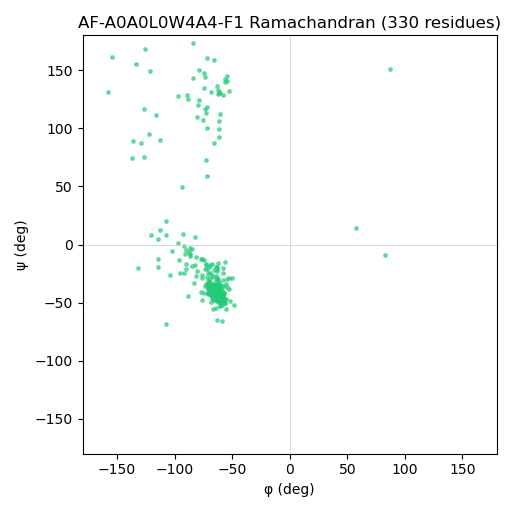ATOM 2502 C C . LEU A 1 318 ? -8.208 -11.351 -13.069 1.00 85.69 318 LEU A C 1
ATOM 2504 O O . LEU A 1 318 ? -7.694 -10.294 -13.414 1.00 85.69 318 LEU A O 1
ATOM 2508 N N . ALA A 1 319 ? -9.278 -11.402 -12.270 1.00 83.88 319 ALA A N 1
ATOM 2509 C CA . ALA A 1 319 ? -9.960 -10.205 -11.783 1.00 83.88 319 ALA A CA 1
ATOM 2510 C C . ALA A 1 319 ? -9.021 -9.281 -10.988 1.00 83.88 319 ALA A C 1
ATOM 2512 O O . ALA A 1 319 ? -9.006 -8.072 -11.209 1.00 83.88 319 ALA A O 1
ATOM 2513 N N . ALA A 1 320 ? -8.188 -9.845 -10.108 1.00 83.94 320 ALA A N 1
ATOM 2514 C CA . ALA A 1 320 ? -7.165 -9.094 -9.385 1.00 83.94 320 ALA A CA 1
ATOM 2515 C C . ALA A 1 320 ? -6.181 -8.385 -10.339 1.00 83.94 320 ALA A C 1
ATOM 2517 O O . ALA A 1 320 ? -5.953 -7.181 -10.215 1.00 83.94 320 ALA A O 1
ATOM 2518 N N . PHE A 1 321 ? -5.631 -9.095 -11.327 1.00 81.94 321 PHE A N 1
ATOM 2519 C CA . PHE A 1 321 ? -4.717 -8.488 -12.300 1.00 81.94 321 PHE A CA 1
ATOM 2520 C C . PHE A 1 321 ? -5.400 -7.445 -13.192 1.00 81.94 321 PHE A C 1
ATOM 2522 O O . PHE A 1 321 ? -4.789 -6.419 -13.481 1.00 81.94 321 PHE A O 1
ATOM 2529 N N . THR A 1 322 ? -6.662 -7.646 -13.576 1.00 81.56 322 THR A N 1
ATOM 2530 C CA . THR A 1 322 ? -7.435 -6.659 -14.342 1.00 81.56 322 THR A CA 1
ATOM 2531 C C . THR A 1 322 ? -7.620 -5.365 -13.553 1.00 81.56 322 THR A C 1
ATOM 2533 O O . THR A 1 322 ? -7.316 -4.295 -14.075 1.00 81.56 322 THR A O 1
ATOM 2536 N N . ILE A 1 323 ? -8.038 -5.442 -12.284 1.00 78.62 323 ILE A N 1
ATOM 2537 C CA . ILE A 1 323 ? -8.161 -4.258 -11.418 1.00 78.62 323 ILE A CA 1
ATOM 2538 C C . ILE A 1 323 ? -6.803 -3.572 -11.240 1.00 78.62 323 ILE A C 1
ATOM 2540 O O . ILE A 1 323 ? -6.715 -2.351 -11.356 1.00 78.62 323 ILE A O 1
ATOM 2544 N N . SER A 1 324 ? -5.730 -4.344 -11.035 1.00 75.75 324 SER A N 1
ATOM 2545 C CA . SER A 1 324 ? -4.368 -3.803 -10.981 1.00 75.75 324 SER A CA 1
ATOM 2546 C C . SER A 1 324 ? -4.011 -3.030 -12.254 1.00 75.75 324 SER A C 1
ATOM 2548 O O . SER A 1 324 ? -3.488 -1.923 -12.172 1.00 75.75 324 SER A O 1
ATOM 2550 N N . GLY A 1 325 ? -4.296 -3.599 -13.428 1.00 72.88 325 GLY A N 1
ATOM 2551 C CA . GLY A 1 325 ? -4.026 -2.972 -14.721 1.00 72.88 325 GLY A CA 1
ATOM 2552 C C . GLY A 1 325 ? -4.807 -1.674 -14.916 1.00 72.88 325 GLY A C 1
ATOM 2553 O O . GLY A 1 325 ? -4.221 -0.671 -15.311 1.00 72.88 325 GLY A O 1
ATOM 2554 N N . LEU A 1 326 ? -6.095 -1.660 -14.561 1.00 73.12 326 LEU A N 1
ATOM 2555 C CA . LEU A 1 326 ? -6.940 -0.462 -14.631 1.00 73.12 326 LEU A CA 1
ATOM 2556 C C . LEU A 1 326 ? -6.421 0.667 -13.730 1.00 73.12 326 LEU A C 1
ATOM 2558 O O . LEU A 1 326 ? -6.402 1.822 -14.147 1.00 73.12 326 LEU A O 1
ATOM 2562 N N . ILE A 1 327 ? -5.952 0.334 -12.523 1.00 70.50 327 ILE A N 1
ATOM 2563 C CA . ILE A 1 327 ? -5.321 1.293 -11.603 1.00 70.50 327 ILE A CA 1
ATOM 2564 C C . ILE A 1 327 ? -4.068 1.914 -12.232 1.00 70.50 327 ILE A C 1
ATOM 2566 O O . ILE A 1 327 ? -3.859 3.122 -12.126 1.00 70.50 327 ILE A O 1
ATOM 2570 N N . HIS A 1 328 ? -3.236 1.101 -12.888 1.00 66.81 328 HIS A N 1
ATOM 2571 C CA . HIS A 1 328 ? -2.028 1.587 -13.551 1.00 66.81 328 HIS A CA 1
ATOM 2572 C C . HIS A 1 328 ? -2.333 2.437 -14.788 1.00 66.81 328 HIS A C 1
ATOM 2574 O O . HIS A 1 328 ? -1.630 3.418 -15.021 1.00 66.81 328 HIS A O 1
ATOM 2580 N N . GLU A 1 329 ? -3.371 2.100 -15.555 1.00 68.69 329 GLU A N 1
ATOM 2581 C CA . GLU A 1 329 ? -3.778 2.880 -16.727 1.00 68.69 329 GLU A CA 1
ATOM 2582 C C . GLU A 1 329 ? -4.387 4.230 -16.330 1.00 68.69 329 GLU A C 1
ATOM 2584 O O . GLU A 1 329 ? -4.060 5.249 -16.927 1.00 68.69 329 GLU A O 1
ATOM 2589 N N . ALA A 1 330 ? -5.181 4.271 -15.256 1.00 61.97 330 ALA A N 1
ATOM 2590 C CA . ALA A 1 330 ? -5.715 5.521 -14.712 1.00 61.97 330 ALA A CA 1
ATOM 2591 C C . ALA A 1 330 ? -4.622 6.483 -14.200 1.00 61.97 330 ALA A C 1
ATOM 2593 O O . ALA A 1 330 ? -4.871 7.679 -14.061 1.00 61.97 330 ALA A O 1
ATOM 2594 N N . GLY A 1 331 ? -3.424 5.971 -13.898 1.00 52.47 331 GLY A N 1
ATOM 2595 C CA . GLY A 1 331 ? -2.271 6.764 -13.471 1.00 52.47 331 GLY A CA 1
ATOM 2596 C C . GLY A 1 331 ? -1.430 7.365 -14.606 1.00 52.47 331 GLY A C 1
ATOM 2597 O O . GLY A 1 331 ? -0.473 8.077 -14.297 1.00 52.47 331 GLY A O 1
ATOM 2598 N N . LYS A 1 332 ? -1.744 7.075 -15.877 1.00 56.12 332 LYS A N 1
ATOM 2599 C CA . LYS A 1 332 ? -1.085 7.655 -17.062 1.00 56.12 332 LYS A CA 1
ATOM 2600 C C . LYS A 1 332 ? -1.790 8.931 -17.551 1.00 56.12 332 LYS A C 1
ATOM 2602 O O . LYS A 1 332 ? -1.084 9.872 -17.967 1.00 56.12 332 LYS A O 1
#

Solvent-accessible surface area (backbone atoms only — not comparable to full-atom values): 18266 Å² total; per-residue (Å²): 132,81,78,69,60,76,5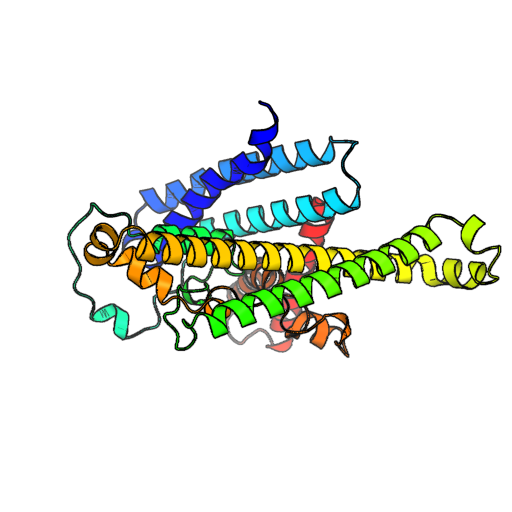7,60,32,53,59,54,44,42,52,37,31,36,54,41,51,47,32,43,75,38,61,82,48,62,78,36,63,68,55,53,50,50,35,56,61,42,40,64,55,29,46,50,40,40,51,54,38,49,52,58,54,68,72,39,83,88,57,54,72,67,59,40,34,55,53,26,37,51,45,42,52,53,45,52,47,47,49,46,46,45,73,57,77,66,66,77,75,91,47,87,68,72,78,72,59,79,84,74,93,65,97,81,69,87,46,66,65,54,57,49,49,16,52,35,45,73,75,43,38,43,89,52,76,89,76,43,64,52,88,39,76,43,94,52,37,46,74,67,46,51,50,51,53,48,51,54,41,52,53,50,51,51,53,38,51,54,54,46,52,52,31,49,52,58,46,50,55,70,76,34,68,79,73,28,64,80,65,79,45,41,74,60,49,65,73,40,38,68,60,51,50,51,51,30,52,52,48,49,54,48,39,52,55,43,45,55,44,42,52,52,44,51,50,54,50,49,52,40,50,51,51,49,53,47,38,71,74,38,54,74,64,40,74,79,31,73,65,61,53,51,52,54,37,36,13,59,64,71,38,50,58,70,57,52,87,36,60,53,87,73,41,91,42,73,67,45,20,70,68,64,15,42,44,56,42,66,49,42,41,32,37,60,70,19,16,50,54,53,38,50,48,49,37,66,76,64,36,84,85,69,63,56,69,68,58,47,52,50,51,17,51,51,36,20,52,50,52,51,49,52,33,56,57,72,17,109

Foldseek 3Di:
DPPVLLCVLVVLLLVLLLLLVVCQLPVVCVPPVVSLVSLVVSLVVSLVSLVVNLVVLVPDPPDDLLNLLLSLLLSLLSNLLSVCSNPPHADHPPDPVSVPDPPPPDPPDPPVQSSVLSVQSNVDQASHSVPGQDQDLDPQLDPVSLVVLLVVLVVLLVVLVVLLVVLVVLLVCLVDLVVCVVVVCNVVCVVCVVVSVVVSSVSVSVSVVQVVLSVVLVVLSVVLVVLVVCCVVCVPVVVVDVVSVSSSRGNSCSRRPRQFPAALVPAPDPCCSLPHGDGSRLSNSLLSSFLVVQLVVVCVVQHPPRDDPVRSVVRSVVRSVVSVVVSSVSSD

Radius of gyration: 23.05 Å; Cα contacts (8 Å, |Δi|>4): 310; chains: 1; bounding box: 63×56×65 Å

Organism: NCBI:txid1165861

Sequence (332 aa):
MHELAVFSYLMPLAIQAGLFNLVSTRHDYLEKPLIRWTRLGLLPITLSTILSNLISVKDRTHIAPFTKLCIGSMFASQALKSMLFTFNQPAPPDSIEAKNLPVSDTPTSISLSALTNAVSLILGSSTDVSKQPKFELGPNHSMHSDMSFLLRTLRRMLIHHVCGVVALICWRSVDNEALFDQLSLGPLVEKYKFEITVFCCGNFIWTNLDLSGCLLRIFLFAIKMVNRSLSSLLPSISKDQPLLEKINQIDLDQTCPILFQKTPLQAKSMTEFWGRHWHHLIKNLILEAGAVPFTSFLVWVFGTGKLHPKALRLAGILAAFTISGLIHEAGK

InterPro domains:
  IPR032805 Wax synthase domain [PF13813] (259-331)
  IPR044851 Wax synthase [PTHR31595] (9-330)

Nearest PDB structures (foldseek):
  9g36-assembly1_A  TM=1.355E-01  e=5.513E+00  Mycolicibacterium thermoresistibile ATCC 19527

Secondary structure (DSSP, 8-state):
--GGGGGTTHHHHHHHHHHHHHHHH-GGGSS-HHHHHHHHHHHHHHHHHHHHHHHHHHH-TTS-HHHHHHHHHHHHHHHHHHHHHHHPPPPP---TTGGGS----------HHHHHHHHHHHHSS-S-GGGS----B-S--SHHHHHHHHHHHHHHHHHHHHHHHHHHHHHHHHH-THHHHTTT-HHHHHHTHHHHHHHHHHHHHHHHHHHHHHHHHHHHHHHHHHHHHHHHH-HHHHHH-HHHHHHHTB-HHHHS--S-SS-GGG-SSHHHIIIIIS-HHHHHHHIIIIIHHHHHHHHHHH-TTTS-HHHHHHHHHHHHHHHHHHHHHHT-

pLDDT: mean 74.07, std 13.4, range [28.64, 92.94]